Protein 9VIS (pdb70)

Secondary structure (DSSP, 8-state):
--SEEEEEESTTSSHHHHHHHHHHTT-S-EEEEE-----SSTT--HHHHHHHHHHS-TT-EEEE-SSSHHHHHHHHTGGGSSSEEEEE-HHHHHHHHHHTSS-TT-HHHHHHHHHHHHHHHHHHHHH-SS-EEEEEE---SS---SSHHHHHHHHHHHHHHHHHHHH-SEEEEEETTEEEEEEE-

Sequence (185 aa):
GSHMTLVLGGIRSGKSQYAEQIAAGFGKKILYVATAEVWPGAGSMEYRVRKHQERRPKSWLTLECPRHVASAVGESGLLDQQVDGVILECVTLLSSSNTLYAQKDPTDYEPFQEEALIEEEIEALKKLIRQSPVPWVLVSSETGMGISSQSDAETRHYCDGLGIANQLLAKSADEVYFMVAGLPLTVKKG

Organism: Akkermansia muciniphila (strain ATCC BAA-835 / DSM 22959 / JCM 33894 / BCRC 81048 / CCUG 64013 / CIP 107961 / Muc) (NCBI:txid349741)

Foldseek 3Di:
DWQEEEFEEAPQQQRVVVQVVVQVVQDDEEEEEAQDDADPDPPGPVVVVVVVVVPDDPNYHYHYHNEPRLVRVVVVVCLVVGREYEYHALLSNLVSLLVVDPDLLDQPSSLVRSVVSLVSVLVSSVVGPHGYYYYAYQDPPDDDPDGSNRVSSNVSSVVSVVSSVVSTQWYWYGGNSDTDTPHHD

B-factor: mean 34.84, std 12.28, range [17.12, 99.27]

InterPro domains:
  IPR003203 Bifunctional adenosylcobalamin biosynthesis protein CobU/CobP [PF02283] (2-178)
  IPR003203 Bifunctional adenosylcobalamin biosynthesis protein CobU/CobP [PIRSF006135] (1-180)
  IPR003203 Bifunctional adenosylcobalamin biosynthesis protein CobU/CobP [PTHR34848] (1-180)
  IPR003203 Bifunctional adenosylcobalamin biosynthesis protein CobU/CobP [cd00544] (2-177)
  IPR027417 P-loop containing nucleoside triphosphate hydrolase [G3DSA:3.40.50.300] (1-180)
  IPR027417 P-loop containing nucleoside triphosphate hydrolase [SSF52540] (1-180)

Radius of gyration: 15.8 Å; Cα contacts (8 Å, |Δi|>4): 321; chains: 1; bounding box: 38×39×46 Å

Solvent-accessible surface area: 9887 Å² total; per-residue (Å²): 135,18,65,6,1,1,0,18,0,27,160,171,8,15,27,26,112,47,0,40,121,36,0,60,69,45,25,172,74,0,0,12,0,18,0,22,95,65,167,130,60,106,77,39,74,68,150,120,27,132,76,38,78,126,142,33,65,213,57,25,54,58,38,110,7,39,82,113,0,9,66,22,0,36,139,40,28,32,13,120,97,14,57,0,0,0,0,19,19,0,30,45,0,0,26,24,0,1,126,49,36,203,66,34,77,62,39,108,55,0,39,108,21,2,53,102,14,0,66,45,0,35,119,24,4,166,122,11,90,17,32,0,0,0,0,0,14,50,58,48,146,62,166,38,128,105,72,27,49,50,83,29,34,26,82,2,1,31,52,1,14,128,41,0,28,174,47,2,63,24,4,18,49,4,73,90,36,126,50,101,84,96,76,127,125

Structure (mmCIF, N/CA/C/O backbone):
data_9VIS
#
_entry.id   9VIS
#
_cell.length_a   89.729
_cell.length_b   89.729
_cell.length_c   89.729
_cell.angle_alpha   90.00
_cell.angle_beta   90.00
_cell.angle_gamma   90.00
#
_symmetry.space_group_name_H-M   'P 2 3'
#
loop_
_entity.id
_entity.type
_entity.pdbx_description
1 polymer 'Adenosylcobinamide kinase'
2 non-polymer adenosylcobinamide-GDP
3 non-polymer GLYCEROL
4 water water
#
loop_
_atom_site.group_PDB
_atom_site.id
_atom_site.type_symbol
_atom_site.label_atom_id
_atom_site.label_alt_id
_atom_site.label_comp_id
_atom_site.label_asym_id
_atom_site.label_entity_id
_atom_site.label_seq_id
_atom_site.pdbx_PDB_ins_code
_atom_site.Cartn_x
_atom_site.Cartn_y
_atom_site.Cartn_z
_atom_site.occupancy
_atom_site.B_iso_or_equiv
_atom_site.auth_seq_id
_atom_site.auth_comp_id
_atom_site.auth_asym_id
_atom_site.auth_atom_id
_atom_site.pdbx_PDB_model_num
ATOM 1 N N . GLY A 1 18 ? 28.340 32.186 54.562 1.00 65.52 -2 GLY A N 1
ATOM 2 C CA . GLY A 1 18 ? 27.438 33.224 55.030 1.00 62.91 -2 GLY A CA 1
ATOM 3 C C . GLY A 1 18 ? 26.388 33.611 54.006 1.00 51.62 -2 GLY A C 1
ATOM 4 O O . GLY A 1 18 ? 25.548 34.475 54.258 1.00 65.55 -2 GLY A O 1
ATOM 5 N N . SER A 1 19 ? 26.443 32.968 52.842 1.00 48.85 -1 SER A N 1
ATOM 6 C CA . SER A 1 19 ? 25.485 33.234 51.776 1.00 44.08 -1 SER A CA 1
ATOM 7 C C . SER A 1 19 ? 24.133 32.626 52.135 1.00 37.56 -1 SER A C 1
ATOM 8 O O . SER A 1 19 ? 24.036 31.416 52.368 1.00 37.75 -1 SER A O 1
ATOM 11 N N . HIS A 1 20 ? 23.086 33.458 52.173 1.00 29.26 0 HIS A N 1
ATOM 12 C CA . HIS A 1 20 ? 21.768 32.944 52.539 1.00 32.71 0 HIS A CA 1
ATOM 13 C C . HIS A 1 20 ? 21.137 32.142 51.403 1.00 28.05 0 HIS A C 1
ATOM 14 O O . HIS A 1 20 ? 20.474 31.126 51.650 1.00 24.88 0 HIS A O 1
ATOM 21 N N . MET A 1 21 ? 21.318 32.581 50.157 1.00 29.07 1 MET A N 1
ATOM 22 C CA . MET A 1 21 ? 20.775 31.870 49.002 1.00 27.14 1 MET A CA 1
ATOM 23 C C . MET A 1 21 ? 21.834 31.804 47.910 1.00 19.49 1 MET A C 1
ATOM 24 O O . MET A 1 21 ? 22.383 32.836 47.492 1.00 26.08 1 MET A O 1
ATOM 29 N N . THR A 1 22 ? 22.115 30.584 47.456 1.00 24.22 2 THR A N 1
ATOM 30 C CA . THR A 1 22 ? 23.097 30.333 46.413 1.00 22.38 2 THR A CA 1
ATOM 31 C C . THR A 1 22 ? 22.447 29.559 45.277 1.00 26.52 2 THR A C 1
ATOM 32 O O . THR A 1 22 ? 21.699 28.604 45.511 1.00 22.60 2 THR A O 1
ATOM 36 N N . LEU A 1 23 ? 22.722 29.990 44.049 1.00 24.31 3 LEU A N 1
ATOM 37 C CA . LEU A 1 23 ? 22.291 29.285 42.853 1.00 22.09 3 LEU A CA 1
ATOM 38 C C . LEU A 1 23 ? 23.516 28.701 42.162 1.00 19.67 3 LEU A C 1
ATOM 39 O O . LEU A 1 23 ? 24.493 29.415 41.929 1.00 21.15 3 LEU A O 1
ATOM 44 N N . VAL A 1 24 ? 23.467 27.406 41.872 1.00 21.20 4 VAL A N 1
ATOM 45 C CA . VAL A 1 24 ? 24.539 26.698 41.186 1.00 19.02 4 VAL A CA 1
ATOM 46 C C . VAL A 1 24 ? 23.946 26.178 39.889 1.00 20.34 4 VAL A C 1
ATOM 47 O O . VAL A 1 24 ? 23.012 25.370 39.917 1.00 23.01 4 VAL A O 1
ATOM 51 N N . LEU A 1 25 ? 24.451 26.653 38.752 1.00 21.50 5 LEU A N 1
ATOM 52 C CA . LEU A 1 25 ? 23.940 26.143 37.490 1.00 20.80 5 LEU A CA 1
ATOM 53 C C . LEU A 1 25 ? 25.088 25.788 36.559 1.00 19.90 5 LEU A C 1
ATOM 54 O O . LEU A 1 25 ? 26.227 26.207 36.750 1.00 23.82 5 LEU A O 1
ATOM 59 N N . GLY A 1 26 ? 24.765 24.979 35.562 1.00 23.20 6 GLY A N 1
ATOM 60 C CA . GLY A 1 26 ? 25.764 24.467 34.653 1.00 25.12 6 GLY A CA 1
ATOM 61 C C . GLY A 1 26 ? 25.123 23.456 33.727 1.00 23.95 6 GLY A C 1
ATOM 62 O O . GLY A 1 26 ? 23.928 23.168 33.819 1.00 25.87 6 GLY A O 1
ATOM 63 N N . GLY A 1 27 ? 25.944 22.923 32.833 1.00 23.24 7 GLY A N 1
ATOM 64 C CA . GLY A 1 27 ? 25.450 21.990 31.845 1.00 21.83 7 GLY A CA 1
ATOM 65 C C . GLY A 1 27 ? 25.325 20.572 32.375 1.00 26.09 7 GLY A C 1
ATOM 66 O O . GLY A 1 27 ? 25.499 20.284 33.560 1.00 27.15 7 GLY A O 1
ATOM 67 N N . ILE A 1 28 ? 24.992 19.672 31.451 1.00 22.40 8 ILE A N 1
ATOM 68 C CA . ILE A 1 28 ? 25.001 18.242 31.730 1.00 28.70 8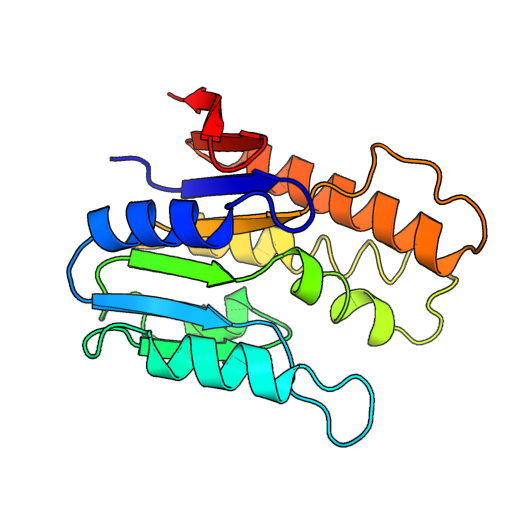 ILE A CA 1
ATOM 69 C C . ILE A 1 28 ? 26.396 17.818 32.161 1.00 28.73 8 ILE A C 1
ATOM 70 O O . ILE A 1 28 ? 27.396 18.171 31.519 1.00 31.81 8 ILE A O 1
ATOM 75 N N . ARG A 1 29 ? 26.470 17.044 33.243 1.00 29.18 9 ARG A N 1
ATOM 76 C CA . ARG A 1 29 ? 27.728 16.535 33.794 1.00 27.15 9 ARG A CA 1
ATOM 77 C C . ARG A 1 29 ? 28.774 17.642 33.918 1.00 29.81 9 ARG A C 1
ATOM 78 O O . ARG A 1 29 ? 29.883 17.557 33.390 1.00 28.77 9 ARG A O 1
ATOM 86 N N . SER A 1 30 ? 28.396 18.693 34.638 1.00 22.57 10 SER A N 1
ATOM 87 C CA . SER A 1 30 ? 29.263 19.837 34.874 1.00 23.72 10 SER A CA 1
ATOM 88 C C . SER A 1 30 ? 29.754 19.914 36.309 1.00 24.09 10 SER A C 1
ATOM 89 O O . SER A 1 30 ? 30.419 20.892 36.671 1.00 26.15 10 SER A O 1
ATOM 92 N N . GLY A 1 31 ? 29.421 18.927 37.137 1.00 26.93 11 GLY A N 1
ATOM 93 C CA . GLY A 1 31 ? 29.807 18.932 38.533 1.00 27.99 11 GLY A CA 1
ATOM 94 C C . GLY A 1 31 ? 28.949 19.794 39.424 1.00 25.75 11 GLY A C 1
ATOM 95 O O . GLY A 1 31 ? 29.354 20.099 40.551 1.00 28.70 11 GLY A O 1
ATOM 96 N N . LYS A 1 32 ? 27.763 20.194 38.963 1.00 27.01 12 LYS A N 1
ATOM 97 C CA . LYS A 1 32 ? 26.993 21.164 39.728 1.00 25.61 12 LYS A CA 1
ATOM 98 C C . LYS A 1 32 ? 26.373 20.539 40.972 1.00 23.74 12 LYS A C 1
ATOM 99 O O . LYS A 1 32 ? 26.312 21.190 42.021 1.00 25.89 12 LYS A O 1
ATOM 105 N N . SER A 1 33 ? 25.946 19.274 40.898 1.00 19.75 13 SER A N 1
ATOM 106 C CA . SER A 1 33 ? 25.378 18.624 42.079 1.00 26.55 13 SER A CA 1
ATOM 107 C C . SER A 1 33 ? 26.431 18.445 43.166 1.00 23.84 13 SER A C 1
ATOM 108 O O . SER A 1 33 ? 26.177 18.721 44.344 1.00 25.50 13 SER A O 1
ATOM 111 N N . GLN A 1 34 ? 27.621 17.977 42.788 1.00 22.95 14 GLN A N 1
ATOM 112 C CA . GLN A 1 34 ? 28.692 17.811 43.765 1.00 27.63 14 GLN A CA 1
ATOM 113 C C . GLN A 1 34 ? 29.052 19.140 44.417 1.00 26.85 14 GLN A C 1
ATOM 114 O O . GLN A 1 34 ? 29.225 19.217 45.641 1.00 28.03 14 GLN A O 1
ATOM 120 N N . TYR A 1 35 ? 29.150 20.206 43.621 1.00 27.61 15 TYR A N 1
ATOM 121 C CA . TYR A 1 35 ? 29.516 21.500 44.181 1.00 26.33 15 TYR A CA 1
ATOM 122 C C . TYR A 1 35 ? 28.430 22.024 45.113 1.00 26.57 15 TYR A C 1
ATOM 123 O O . TYR A 1 35 ? 28.728 22.535 46.202 1.00 24.54 15 TYR A O 1
ATOM 132 N N . ALA A 1 36 ? 27.166 21.897 44.708 1.00 22.97 16 ALA A N 1
ATOM 133 C CA . ALA A 1 36 ? 26.074 22.324 45.573 1.00 23.96 16 ALA A CA 1
ATOM 134 C C . ALA A 1 36 ? 26.061 21.535 46.870 1.00 24.01 16 ALA A C 1
ATOM 135 O O . ALA A 1 36 ? 25.799 22.092 47.940 1.00 26.92 16 ALA A O 1
ATOM 137 N N . GLU A 1 37 ? 26.334 20.232 46.799 1.00 23.98 17 GLU A N 1
ATOM 138 C CA . GLU A 1 37 ? 26.351 19.433 48.018 1.00 28.09 17 GLU A CA 1
ATOM 139 C C . GLU A 1 37 ? 27.495 19.845 48.935 1.00 28.96 17 GLU A C 1
ATOM 140 O O . GLU A 1 37 ? 27.343 19.843 50.159 1.00 32.73 17 GLU A O 1
ATOM 146 N N . GLN A 1 38 ? 28.647 20.212 48.371 1.00 27.85 18 GLN A N 1
ATOM 147 C CA . GLN A 1 38 ? 29.723 20.750 49.206 1.00 30.50 18 GLN A CA 1
ATOM 148 C C . GLN A 1 38 ? 29.280 22.031 49.912 1.00 28.26 18 GLN A C 1
ATOM 149 O O . GLN A 1 38 ? 29.500 22.208 51.124 1.00 33.03 18 GLN A O 1
ATOM 155 N N . ILE A 1 39 ? 28.649 22.940 49.164 1.00 24.79 19 ILE A N 1
ATOM 156 C CA . ILE A 1 39 ? 28.132 24.169 49.766 1.00 25.24 19 ILE A CA 1
ATOM 157 C C . ILE A 1 39 ? 27.167 23.843 50.903 1.00 26.76 19 ILE A C 1
ATOM 158 O O . ILE A 1 39 ? 27.247 24.418 51.997 1.00 29.64 19 ILE A O 1
ATOM 163 N N . ALA A 1 40 ? 26.233 22.924 50.654 1.00 23.72 20 ALA A N 1
ATOM 164 C CA . ALA A 1 40 ? 25.246 22.562 51.671 1.00 23.36 20 ALA A CA 1
ATOM 165 C C . ALA A 1 40 ? 25.907 21.965 52.907 1.00 32.92 20 ALA A C 1
ATOM 166 O O . ALA A 1 40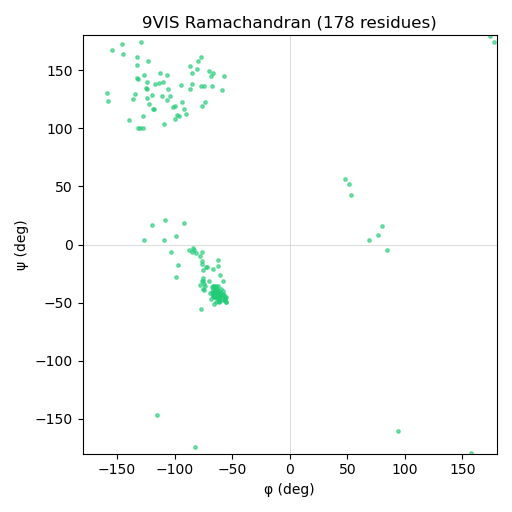 ? 25.518 22.280 54.038 1.00 30.36 20 ALA A O 1
ATOM 168 N N . ALA A 1 41 ? 26.895 21.085 52.715 1.00 31.61 21 ALA A N 1
ATOM 169 C CA . ALA A 1 41 ? 27.629 20.547 53.854 1.00 31.52 21 ALA A CA 1
ATOM 170 C C . ALA A 1 41 ? 28.271 21.662 54.662 1.00 37.01 21 ALA A C 1
ATOM 171 O O . ALA A 1 41 ? 28.417 21.542 55.884 1.00 38.23 21 ALA A O 1
ATOM 173 N N . GLY A 1 42 ? 28.660 22.751 53.996 1.00 32.17 22 GLY A N 1
ATOM 174 C CA . GLY A 1 42 ? 29.139 23.922 54.712 1.00 31.78 22 GLY A CA 1
ATOM 175 C C . GLY A 1 42 ? 28.112 24.571 55.624 1.00 38.63 22 GLY A C 1
ATOM 176 O O . GLY A 1 42 ? 28.491 25.351 56.506 1.00 31.98 22 GLY A O 1
ATOM 177 N N . PHE A 1 43 ? 26.816 24.282 55.426 1.00 30.43 23 PHE A N 1
ATOM 178 C CA . PHE A 1 43 ? 25.766 24.869 56.260 1.00 32.55 23 PHE A CA 1
ATOM 179 C C . PHE A 1 43 ? 25.708 24.245 57.644 1.00 32.49 23 PHE A C 1
ATOM 180 O O . PHE A 1 43 ? 25.371 24.932 58.614 1.00 39.37 23 PHE A O 1
ATOM 188 N N . GLY A 1 44 ? 25.997 22.957 57.745 1.00 31.38 24 GLY A N 1
ATOM 189 C CA . GLY A 1 44 ? 25.843 22.228 58.986 1.00 31.07 24 GLY A CA 1
ATOM 190 C C . GLY A 1 44 ? 25.696 20.750 58.703 1.00 36.57 24 GLY A C 1
ATOM 191 O O . GLY A 1 44 ? 25.720 20.306 57.555 1.00 34.06 24 GLY A O 1
ATOM 192 N N . LYS A 1 45 ? 25.537 19.985 59.790 1.00 32.54 25 LYS A N 1
ATOM 193 C CA . LYS A 1 45 ? 25.470 18.531 59.675 1.00 31.98 25 LYS A CA 1
ATOM 194 C C . LYS A 1 45 ? 24.131 18.055 59.126 1.00 29.71 25 LYS A C 1
ATOM 195 O O . LYS A 1 45 ? 24.069 17.010 58.467 1.00 36.93 25 LYS A O 1
ATOM 201 N N . LYS A 1 46 ? 23.054 18.775 59.411 1.00 31.13 26 LYS A N 1
ATOM 202 C CA . LYS A 1 46 ? 21.697 18.312 59.126 1.00 28.46 26 LYS A CA 1
ATOM 203 C C . LYS A 1 46 ? 21.137 19.151 57.983 1.00 27.74 26 LYS A C 1
ATOM 204 O O . LYS A 1 46 ? 20.742 20.304 58.179 1.00 29.56 26 LYS A O 1
ATOM 210 N N . ILE A 1 47 ? 21.095 18.564 56.794 1.00 31.43 27 ILE A N 1
ATOM 211 C CA . ILE A 1 47 ? 20.663 19.254 55.587 1.00 26.59 27 ILE A CA 1
ATOM 212 C C . ILE A 1 47 ? 19.362 18.631 55.102 1.00 24.39 27 ILE A C 1
ATOM 213 O O . ILE A 1 47 ? 19.201 17.404 55.128 1.00 24.51 27 ILE A O 1
ATOM 218 N N . LEU A 1 48 ? 18.435 19.478 54.664 1.00 23.29 28 LEU A N 1
ATOM 219 C CA . LEU A 1 48 ? 17.211 19.027 54.011 1.00 22.27 28 LEU A CA 1
ATOM 220 C C . LEU A 1 48 ? 17.445 18.973 52.507 1.00 23.97 28 LEU A C 1
ATOM 221 O O . LEU A 1 48 ? 17.690 20.006 51.878 1.00 23.32 28 LEU A O 1
ATOM 226 N N . TYR A 1 49 ? 17.360 17.775 51.935 1.00 23.32 29 TYR A N 1
ATOM 227 C CA . TYR A 1 49 ? 17.511 17.573 50.496 1.00 26.18 29 TYR A CA 1
ATOM 228 C C . TYR A 1 49 ? 16.114 17.538 49.881 1.00 21.78 29 TYR A C 1
ATOM 229 O O . TYR A 1 49 ? 15.349 16.599 50.124 1.00 23.38 29 TYR A O 1
ATOM 238 N N . VAL A 1 50 ? 15.769 18.560 49.106 1.00 24.63 30 VAL A N 1
ATOM 239 C CA . VAL A 1 50 ? 14.452 18.655 48.486 1.00 20.67 30 VAL A CA 1
ATOM 240 C C . VAL A 1 50 ? 14.584 18.143 47.056 1.00 27.11 30 VAL A C 1
ATOM 241 O O . VAL A 1 50 ? 15.214 18.790 46.211 1.00 23.56 30 VAL A O 1
ATOM 245 N N . ALA A 1 51 ? 13.972 16.995 46.774 1.00 24.64 31 ALA A N 1
ATOM 246 C CA . ALA A 1 51 ? 14.142 16.290 45.506 1.00 23.15 31 ALA A CA 1
ATOM 247 C C . ALA A 1 51 ? 12.884 16.450 44.663 1.00 25.15 31 ALA A C 1
ATOM 248 O O . ALA A 1 51 ? 11.789 16.092 45.106 1.00 26.38 31 ALA A O 1
ATOM 250 N N . THR A 1 52 ? 13.041 16.964 43.442 1.00 22.59 32 THR A N 1
ATOM 251 C CA . THR A 1 52 ? 11.889 17.238 42.594 1.00 20.13 32 THR A CA 1
ATOM 252 C C . THR A 1 52 ? 11.682 16.207 41.490 1.00 23.95 32 THR A C 1
ATOM 253 O O . THR A 1 52 ? 10.670 16.282 40.787 1.00 25.96 32 THR A O 1
ATOM 257 N N . ALA A 1 53 ? 12.602 15.262 41.313 1.00 25.75 33 ALA A N 1
ATOM 258 C CA . ALA A 1 53 ? 12.439 14.233 40.293 1.00 23.96 33 ALA A CA 1
ATOM 259 C C . ALA A 1 53 ? 11.443 13.177 40.742 1.00 28.92 33 ALA A C 1
ATOM 260 O O . ALA A 1 53 ? 11.487 12.710 41.881 1.00 30.74 33 ALA A O 1
ATOM 262 N N . GLU A 1 54 ? 10.558 12.787 39.834 1.00 32.71 34 GLU A N 1
ATOM 263 C CA . GLU A 1 54 ? 9.699 11.633 40.055 1.00 34.52 34 GLU A CA 1
ATOM 264 C C . GLU A 1 54 ? 10.331 10.393 39.440 1.00 41.59 34 GLU A C 1
ATOM 265 O O . GLU A 1 54 ? 10.865 10.439 38.328 1.00 38.86 34 GLU A O 1
ATOM 271 N N . VAL A 1 55 ? 10.273 9.286 40.172 1.00 43.91 35 VAL A N 1
ATOM 272 C CA . VAL A 1 55 ? 10.800 8.013 39.697 1.00 44.09 35 VAL A CA 1
ATOM 273 C C . VAL A 1 55 ? 9.677 7.291 38.964 1.00 51.30 35 VAL A C 1
ATOM 274 O O . VAL A 1 55 ? 8.690 6.875 39.576 1.00 42.75 35 VAL A O 1
ATOM 278 N N . TRP A 1 56 ? 9.825 7.148 37.647 1.00 50.98 36 TRP A N 1
ATOM 279 C CA . TRP A 1 56 ? 8.833 6.498 36.808 1.00 49.82 36 TRP A CA 1
ATOM 280 C C . TRP A 1 56 ? 9.053 4.990 36.775 1.00 62.39 36 TRP A C 1
ATOM 281 O O . TRP A 1 56 ? 10.174 4.513 36.979 1.00 54.83 36 TRP A O 1
ATOM 292 N N . PRO A 1 57 ? 7.998 4.222 36.528 1.00 65.60 37 PRO A N 1
ATOM 293 C CA . PRO A 1 57 ? 8.175 2.818 36.153 1.00 60.60 37 PRO A CA 1
ATOM 294 C C . PRO A 1 57 ? 8.412 2.679 34.658 1.00 67.33 37 PRO A C 1
ATOM 295 O O . PRO A 1 57 ? 7.909 3.450 33.839 1.00 69.70 37 PRO A O 1
ATOM 299 N N . GLY A 1 58 ? 9.211 1.681 34.308 1.00 65.71 38 GLY A N 1
ATOM 300 C CA . GLY A 1 58 ? 9.459 1.366 32.918 1.00 62.13 38 GLY A CA 1
ATOM 301 C C . GLY A 1 58 ? 10.707 2.021 32.365 1.00 59.08 38 GLY A C 1
ATOM 302 O O . GLY A 1 58 ? 11.614 2.441 33.089 1.00 64.61 38 GLY A O 1
ATOM 303 N N . ALA A 1 59 ? 10.745 2.101 31.037 1.00 61.66 39 ALA A N 1
ATOM 304 C CA . ALA A 1 59 ? 11.903 2.644 30.342 1.00 67.11 39 ALA A CA 1
ATOM 305 C C . ALA A 1 59 ? 12.016 4.148 30.566 1.00 59.10 39 ALA A C 1
ATOM 306 O O . ALA A 1 59 ? 11.017 4.855 30.723 1.00 58.72 39 ALA A O 1
ATOM 308 N N . GLY A 1 60 ? 13.255 4.635 30.569 1.00 57.73 40 GLY A N 1
ATOM 309 C CA . GLY A 1 60 ? 13.512 6.032 30.843 1.00 55.91 40 GLY A CA 1
ATOM 310 C C . GLY A 1 60 ? 13.408 6.419 32.298 1.00 56.60 40 GLY A C 1
ATOM 311 O O . GLY A 1 60 ? 13.449 7.615 32.611 1.00 56.96 40 GLY A O 1
ATOM 312 N N . SER A 1 61 ? 13.269 5.449 33.196 1.00 60.10 41 SER A N 1
ATOM 313 C CA . SER A 1 61 ? 13.185 5.743 34.617 1.00 58.32 41 SER A CA 1
ATOM 314 C C . SER A 1 61 ? 14.513 6.274 35.142 1.00 61.23 41 SER A C 1
ATOM 315 O O . SER A 1 61 ? 15.592 5.865 34.703 1.00 55.29 41 SER A O 1
ATOM 318 N N . MET A 1 62 ? 14.423 7.199 36.097 1.00 50.15 42 MET A N 1
ATOM 319 C CA . MET A 1 62 ? 15.589 7.719 36.794 1.00 52.52 42 MET A CA 1
ATOM 320 C C . MET A 1 62 ? 15.899 6.933 38.064 1.00 55.57 42 MET A C 1
ATOM 321 O O . MET A 1 62 ? 16.647 7.420 38.919 1.00 49.55 42 MET A O 1
ATOM 326 N N . GLU A 1 63 ? 15.363 5.715 38.180 1.00 53.69 43 GLU A N 1
ATOM 327 C CA . GLU A 1 63 ? 15.408 4.981 39.441 1.00 55.06 43 GLU A CA 1
ATOM 328 C C . GLU A 1 63 ? 16.836 4.659 39.864 1.00 53.67 43 GLU A C 1
ATOM 329 O O . GLU A 1 63 ? 17.178 4.777 41.045 1.00 51.55 43 GLU A O 1
ATOM 335 N N . TYR A 1 64 ? 17.681 4.242 38.921 1.00 49.74 44 TYR A N 1
ATOM 336 C CA . TYR A 1 64 ? 19.035 3.819 39.272 1.00 54.67 44 TYR A CA 1
ATOM 337 C C . TYR A 1 64 ? 19.860 4.986 39.809 1.00 56.30 44 TYR A C 1
ATOM 338 O O . TYR A 1 64 ? 20.486 4.885 40.878 1.00 53.70 44 TYR A O 1
ATOM 347 N N . ARG A 1 65 ? 19.879 6.099 39.070 1.00 54.60 45 ARG A N 1
ATOM 348 C CA . ARG A 1 65 ? 20.592 7.288 39.524 1.00 52.63 45 ARG A CA 1
ATOM 349 C C . ARG A 1 65 ? 20.071 7.759 40.877 1.00 46.02 45 ARG A C 1
ATOM 350 O O . ARG A 1 65 ? 20.857 8.117 41.762 1.00 44.89 45 ARG A O 1
ATOM 358 N N . VAL A 1 66 ? 18.748 7.754 41.056 1.00 45.14 46 VAL A N 1
ATOM 359 C CA . VAL A 1 66 ? 18.155 8.237 42.301 1.00 46.43 46 VAL A CA 1
ATOM 360 C C . VAL A 1 66 ? 18.542 7.337 43.467 1.00 51.00 46 VAL A C 1
ATOM 361 O O . VAL A 1 66 ? 18.859 7.817 44.564 1.00 44.49 46 VAL A O 1
ATOM 365 N N . ARG A 1 67 ? 18.520 6.019 43.254 1.00 51.26 47 ARG A N 1
ATOM 366 C CA . ARG A 1 67 ? 18.899 5.097 44.318 1.00 47.98 47 ARG A CA 1
ATOM 367 C C . ARG A 1 67 ? 20.352 5.291 44.719 1.00 47.57 47 ARG A C 1
ATOM 368 O O . ARG A 1 67 ? 20.680 5.276 45.911 1.00 51.82 47 ARG A O 1
ATOM 376 N N . LYS A 1 68 ? 21.242 5.476 43.741 1.00 51.02 48 LYS A N 1
ATOM 377 C CA . LYS A 1 68 ? 22.644 5.690 44.092 1.00 53.80 48 LYS A CA 1
ATOM 378 C C . LYS A 1 68 ? 22.835 7.018 44.824 1.00 52.53 48 LYS A C 1
ATOM 379 O O . LYS A 1 68 ? 23.629 7.105 45.774 1.00 53.56 48 LYS A O 1
ATOM 385 N N . HIS A 1 69 ? 22.099 8.055 44.408 1.00 43.99 49 HIS A N 1
ATOM 386 C CA . HIS A 1 69 ? 22.099 9.320 45.139 1.00 44.22 49 HIS A CA 1
ATOM 387 C C . HIS A 1 69 ? 21.691 9.116 46.593 1.00 39.38 49 HIS A C 1
ATOM 388 O O . HIS A 1 69 ? 22.339 9.631 47.513 1.00 45.51 49 HIS A O 1
ATOM 395 N N . GLN A 1 70 ? 20.607 8.374 46.819 1.00 42.07 50 GLN A N 1
ATOM 396 C CA . GLN A 1 70 ? 20.135 8.155 48.184 1.00 39.76 50 GLN A CA 1
ATOM 397 C C . GLN A 1 70 ? 21.140 7.349 48.995 1.00 47.68 50 GLN A C 1
ATOM 398 O O . GLN A 1 70 ? 21.341 7.616 50.187 1.00 42.72 50 GLN A O 1
ATOM 404 N N . GLU A 1 71 ? 21.783 6.363 48.365 1.00 45.76 51 GLU A N 1
ATOM 405 C CA . GLU A 1 71 ? 22.774 5.552 49.066 1.00 49.50 51 GLU A CA 1
ATOM 406 C C . GLU A 1 71 ? 23.962 6.392 49.514 1.00 51.24 51 GLU A C 1
ATOM 407 O O . GLU A 1 71 ? 24.463 6.221 50.632 1.00 48.07 51 GLU A O 1
ATOM 413 N N . ARG A 1 72 ? 24.434 7.300 48.656 1.00 41.08 52 ARG A N 1
ATOM 414 C CA . ARG A 1 72 ? 25.592 8.113 49.020 1.00 44.19 52 ARG A CA 1
ATOM 415 C C . ARG A 1 72 ? 25.257 9.254 49.974 1.00 42.63 52 ARG A C 1
ATOM 416 O O . ARG A 1 72 ? 26.178 9.891 50.496 1.00 38.03 52 ARG A O 1
ATOM 424 N N . ARG A 1 73 ? 23.981 9.525 50.212 1.00 39.73 53 ARG A N 1
ATOM 425 C CA . ARG A 1 73 ? 23.594 10.685 51.001 1.00 36.89 53 ARG A CA 1
ATOM 426 C C . ARG A 1 73 ? 24.022 10.508 52.457 1.00 41.59 53 ARG A C 1
ATOM 427 O O . ARG A 1 73 ? 23.863 9.422 53.023 1.00 41.16 53 ARG A O 1
ATOM 435 N N . PRO A 1 74 ? 24.578 11.550 53.083 1.00 37.06 54 PRO A N 1
ATOM 436 C CA . PRO A 1 74 ? 24.926 11.461 54.508 1.00 39.20 54 PRO A CA 1
ATOM 437 C C . PRO A 1 74 ? 23.713 11.107 55.355 1.00 43.93 54 PRO A C 1
ATOM 438 O O . PRO A 1 74 ? 22.587 11.522 55.073 1.00 39.28 54 PRO A O 1
ATOM 442 N N . LYS A 1 75 ? 23.956 10.332 56.413 1.00 42.03 55 LYS A N 1
ATOM 443 C CA . LYS A 1 75 ? 22.848 9.770 57.176 1.00 41.36 55 LYS A CA 1
ATOM 444 C C . LYS A 1 75 ? 22.122 10.807 58.023 1.00 35.41 55 LYS A C 1
ATOM 445 O O . LYS A 1 75 ? 20.982 10.562 58.429 1.00 40.35 55 LYS A O 1
ATOM 451 N N . SER A 1 76 ? 22.740 11.952 58.307 1.00 34.78 56 SER A N 1
ATOM 452 C CA . SER A 1 76 ? 22.055 12.974 59.088 1.00 36.27 56 SER A CA 1
ATOM 453 C C . SER A 1 76 ? 21.173 13.881 58.240 1.00 35.15 56 SER A C 1
ATOM 454 O O . SER A 1 76 ? 20.446 14.707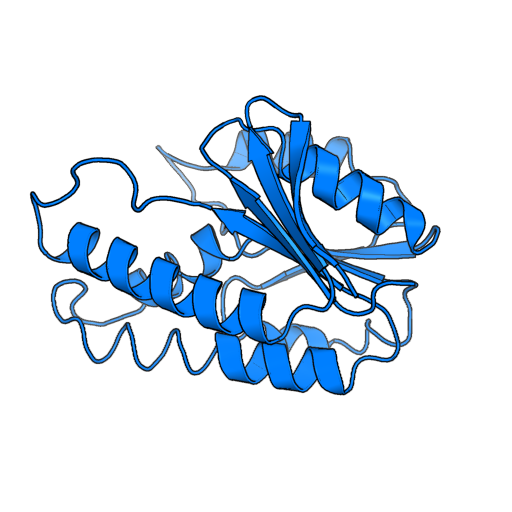 58.801 1.00 35.00 56 SER A O 1
ATOM 457 N N . TRP A 1 77 ? 21.218 13.754 56.917 1.00 34.39 57 TRP A N 1
ATOM 458 C CA . TRP A 1 77 ? 20.382 14.572 56.050 1.00 27.50 57 TRP A CA 1
ATOM 459 C C . TRP A 1 77 ? 18.965 14.017 55.977 1.00 33.76 57 TRP A C 1
ATOM 460 O O . TRP A 1 77 ? 18.734 12.812 56.120 1.00 32.19 57 TRP A O 1
ATOM 471 N N . LEU A 1 78 ? 18.012 14.918 55.756 1.00 28.27 58 LEU A N 1
ATOM 472 C CA . LEU A 1 78 ? 16.614 14.573 55.559 1.00 23.73 58 LEU A CA 1
ATOM 473 C C . LEU A 1 78 ? 16.266 14.750 54.090 1.00 31.45 58 LEU A C 1
ATOM 474 O O . LEU A 1 78 ? 16.792 15.649 53.429 1.00 33.73 58 LEU A O 1
ATOM 479 N N . THR A 1 79 ? 15.382 13.898 53.581 1.00 28.28 59 THR A N 1
ATOM 480 C CA . THR A 1 79 ? 14.966 13.958 52.187 1.00 25.87 59 THR A CA 1
ATOM 481 C C . THR A 1 79 ? 13.469 14.209 52.111 1.00 32.77 59 THR A C 1
ATOM 482 O O . THR A 1 79 ? 12.685 13.518 52.769 1.00 31.68 59 THR A O 1
ATOM 486 N N . LEU A 1 80 ? 13.084 15.213 51.327 1.00 26.99 60 LEU A N 1
ATOM 487 C CA . LEU A 1 80 ? 11.688 15.521 51.040 1.00 22.67 60 LEU A CA 1
ATOM 488 C C . LEU A 1 80 ? 11.507 15.456 49.533 1.00 29.64 60 LEU A C 1
ATOM 489 O O . LEU A 1 80 ? 12.181 16.185 48.796 1.00 27.01 60 LEU A O 1
ATOM 494 N N . GLU A 1 81 ? 10.614 14.584 49.078 1.00 30.65 61 GLU A N 1
ATOM 495 C CA . GLU A 1 81 ? 10.344 14.413 47.656 1.00 29.71 61 GLU A CA 1
ATOM 496 C C . GLU A 1 81 ? 9.080 15.186 47.306 1.00 31.46 61 GLU A C 1
ATOM 497 O O . GLU A 1 81 ? 7.978 14.792 47.694 1.00 36.82 61 GLU A O 1
ATOM 503 N N . CYS A 1 82 ? 9.240 16.290 46.587 1.00 32.74 62 CYS A N 1
ATOM 504 C CA . CYS A 1 82 ? 8.070 17.018 46.112 1.00 37.47 62 CYS A CA 1
ATOM 505 C C . CYS A 1 82 ? 8.319 17.506 44.693 1.00 33.30 62 CYS A C 1
ATOM 506 O O . CYS A 1 82 ? 9.112 18.432 44.468 1.00 27.20 62 CYS A O 1
ATOM 509 N N . PRO A 1 83 ? 7.664 16.886 43.711 1.00 29.95 63 PRO A N 1
ATOM 510 C CA . PRO A 1 83 ? 7.885 17.280 42.317 1.00 27.98 63 PRO A CA 1
ATOM 511 C C . PRO A 1 83 ? 7.217 18.585 41.944 1.00 27.70 63 PRO A C 1
ATOM 512 O O . PRO A 1 83 ? 7.634 19.207 40.957 1.00 25.65 63 PRO A O 1
ATOM 516 N N . ARG A 1 84 ? 6.192 19.008 42.686 1.00 26.85 64 ARG A N 1
ATOM 517 C CA . ARG A 1 84 ? 5.464 20.226 42.369 1.00 24.27 64 ARG A CA 1
ATOM 518 C C . ARG A 1 84 ? 5.031 20.911 43.658 1.00 26.50 64 ARG A C 1
ATOM 519 O O . ARG A 1 84 ? 5.015 20.304 44.733 1.00 27.47 64 ARG A O 1
ATOM 527 N N . HIS A 1 85 ? 4.661 22.187 43.525 1.00 22.92 65 HIS A N 1
ATOM 528 C CA . HIS A 1 85 ? 4.252 23.024 44.655 1.00 24.41 65 HIS A CA 1
ATOM 529 C C . HIS A 1 85 ? 5.294 22.959 45.765 1.00 29.00 65 HIS A C 1
ATOM 530 O O . HIS A 1 85 ? 4.998 22.711 46.937 1.00 24.27 65 HIS A O 1
ATOM 537 N N . VAL A 1 86 ? 6.538 23.224 45.367 1.00 23.84 66 VAL A N 1
ATOM 538 C CA . VAL A 1 86 ? 7.689 22.902 46.198 1.00 19.74 66 VAL A CA 1
ATOM 539 C C . VAL A 1 86 ? 7.731 23.786 47.438 1.00 20.58 66 VAL A C 1
ATOM 540 O O . VAL A 1 86 ? 7.944 23.298 48.552 1.00 24.36 66 VAL A O 1
ATOM 544 N N . ALA A 1 87 ? 7.550 25.097 47.266 1.00 24.96 67 ALA A N 1
ATOM 545 C CA . ALA A 1 87 ? 7.563 25.984 48.425 1.00 23.68 67 ALA A CA 1
ATOM 546 C C . ALA A 1 87 ? 6.469 25.605 49.414 1.00 28.86 67 ALA A C 1
ATOM 547 O O . ALA A 1 87 ? 6.709 25.550 50.625 1.00 25.98 67 ALA A O 1
ATOM 549 N N . SER A 1 88 ? 5.265 25.330 48.911 1.00 28.37 68 SER A N 1
ATOM 550 C CA . SER A 1 88 ? 4.168 24.903 49.774 1.00 27.29 68 SER A CA 1
ATOM 551 C C . SER A 1 88 ? 4.537 23.645 50.557 1.00 27.90 68 SER A C 1
ATOM 552 O O . SER A 1 88 ? 4.349 23.578 51.779 1.00 30.48 68 SER A O 1
ATOM 555 N N . ALA A 1 89 ? 5.080 22.638 49.869 1.00 24.45 69 ALA A N 1
ATOM 556 C CA . ALA A 1 89 ? 5.373 21.363 50.516 1.00 21.38 69 ALA A CA 1
ATOM 557 C C . ALA A 1 89 ? 6.483 21.505 51.554 1.00 28.72 69 ALA A C 1
ATOM 558 O O . ALA A 1 89 ? 6.372 20.976 52.671 1.00 25.27 69 ALA A O 1
ATOM 560 N N . VAL A 1 90 ? 7.558 22.220 51.206 1.00 23.98 70 VAL A N 1
ATOM 561 C CA . VAL A 1 90 ? 8.648 22.447 52.155 1.00 23.78 70 VAL A CA 1
ATOM 562 C C . VAL A 1 90 ? 8.142 23.215 53.369 1.00 26.29 70 VAL A C 1
ATOM 563 O O . VAL A 1 90 ? 8.420 22.850 54.518 1.00 28.36 70 VAL A O 1
ATOM 567 N N . GLY A 1 91 ? 7.394 24.294 53.132 1.00 24.84 71 GLY A N 1
ATOM 568 C CA . GLY A 1 91 ? 6.909 25.110 54.235 1.00 28.77 71 GLY A CA 1
ATOM 569 C C . GLY A 1 91 ? 5.994 24.346 55.170 1.00 31.77 71 GLY A C 1
ATOM 570 O O . GLY A 1 91 ? 6.132 24.421 56.395 1.00 33.96 71 GLY A O 1
ATOM 571 N N . GLU A 1 92 ? 5.050 23.588 54.613 1.00 27.03 72 GLU A N 1
ATOM 572 C CA . GLU A 1 92 ? 4.111 22.879 55.473 1.00 33.24 72 GLU A CA 1
ATOM 573 C C . GLU A 1 92 ? 4.726 21.650 56.132 1.00 32.44 72 GLU A C 1
ATOM 574 O O . GLU A 1 92 ? 4.160 21.151 57.111 1.00 33.86 72 GLU A O 1
ATOM 580 N N . SER A 1 93 ? 5.870 21.157 55.637 1.00 31.84 73 SER A N 1
ATOM 581 C CA . SER A 1 93 ? 6.565 20.081 56.341 1.00 30.78 73 SER A CA 1
ATOM 582 C C . SER A 1 93 ? 7.126 20.521 57.693 1.00 27.71 73 SER A C 1
ATOM 583 O O . SER A 1 93 ? 7.397 19.667 58.545 1.00 32.78 73 SER A O 1
ATOM 586 N N . GLY A 1 94 ? 7.325 21.820 57.901 1.00 25.39 74 GLY A N 1
ATOM 587 C CA . GLY A 1 94 ? 7.950 22.325 59.109 1.00 33.31 74 GLY A CA 1
ATOM 588 C C . GLY A 1 94 ? 9.425 22.014 59.266 1.00 37.26 74 GLY A C 1
ATOM 589 O O . GLY A 1 94 ? 10.008 22.369 60.298 1.00 34.33 74 GLY A O 1
ATOM 590 N N . LEU A 1 95 ? 10.058 21.385 58.272 1.00 34.75 75 LEU A N 1
ATOM 591 C CA . LEU A 1 95 ? 11.435 20.926 58.427 1.00 30.58 75 LEU A CA 1
ATOM 592 C C . LEU A 1 95 ? 12.453 22.059 58.436 1.00 28.91 75 LEU A C 1
ATOM 593 O O . LEU A 1 95 ? 13.576 21.856 58.913 1.00 34.28 75 LEU A O 1
ATOM 598 N N . LEU A 1 96 ? 12.101 23.242 57.930 1.00 27.89 76 LEU A N 1
ATOM 599 C CA . LEU A 1 96 ? 13.060 24.343 57.934 1.00 33.90 76 LEU A CA 1
ATOM 600 C C . LEU A 1 96 ? 13.484 24.711 59.349 1.00 35.52 76 LEU A C 1
ATOM 601 O O . LEU A 1 96 ? 14.584 25.235 59.555 1.00 29.83 76 LEU A O 1
ATOM 606 N N . ASP A 1 97 ? 12.631 24.444 60.332 1.00 35.31 77 ASP A N 1
ATOM 607 C CA . ASP A 1 97 ? 12.971 24.703 61.721 1.00 33.13 77 ASP A CA 1
ATOM 608 C C . ASP A 1 97 ? 13.779 23.578 62.351 1.00 37.03 77 ASP A C 1
ATOM 609 O O . ASP A 1 97 ? 14.219 23.726 63.497 1.00 39.97 77 ASP A O 1
ATOM 614 N N . GLN A 1 98 ? 13.998 22.474 61.636 1.00 32.04 78 GLN A N 1
ATOM 615 C CA A GLN A 1 98 ? 14.674 21.309 62.190 0.70 33.44 78 GLN A CA 1
ATOM 616 C CA B GLN A 1 98 ? 14.668 21.304 62.186 0.30 33.55 78 GLN A CA 1
ATOM 617 C C . GLN A 1 98 ? 16.007 21.004 61.525 1.00 37.88 78 GLN A C 1
ATOM 618 O O . GLN A 1 98 ? 16.625 19.984 61.851 1.00 35.49 78 GLN A O 1
ATOM 629 N N . VAL A 1 99 ? 16.470 21.847 60.604 1.00 32.28 79 VAL A N 1
ATOM 630 C CA . VAL A 1 99 ? 17.682 21.573 59.846 1.00 30.05 79 VAL A CA 1
ATOM 631 C C . VAL A 1 99 ? 18.611 22.780 59.918 1.00 30.83 79 VAL A C 1
ATOM 632 O O . VAL A 1 99 ? 18.269 23.832 60.461 1.00 32.55 79 VAL A O 1
ATOM 636 N N . ASP A 1 100 ? 19.812 22.600 59.358 1.00 28.31 80 ASP A N 1
ATOM 637 C CA . ASP A 1 100 ? 20.818 23.647 59.256 1.00 26.19 80 ASP A CA 1
ATOM 638 C C . ASP A 1 100 ? 20.820 24.348 57.905 1.00 26.73 80 ASP A C 1
ATOM 639 O O . ASP A 1 100 ? 21.374 25.445 57.791 1.00 27.57 80 ASP A O 1
ATOM 644 N N . GLY A 1 101 ? 20.223 23.742 56.892 1.00 27.00 81 GLY A N 1
ATOM 645 C CA . GLY A 1 101 ? 20.210 24.330 55.566 1.00 24.42 81 GLY A CA 1
ATOM 646 C C . GLY A 1 101 ? 19.523 23.386 54.607 1.00 20.98 81 GLY A C 1
ATOM 647 O O . GLY A 1 101 ? 19.162 22.257 54.958 1.00 23.80 81 GLY A O 1
ATOM 648 N N . VAL A 1 102 ? 19.344 23.873 53.377 1.00 23.02 82 VAL A N 1
ATOM 649 C CA . VAL A 1 102 ? 18.529 23.200 52.372 1.00 21.24 82 VAL A CA 1
ATOM 650 C C . VAL A 1 102 ? 19.295 23.132 51.058 1.00 21.12 82 VAL A C 1
ATOM 651 O O . VAL A 1 102 ? 19.990 24.084 50.691 1.00 20.58 82 VAL A O 1
ATOM 655 N N . ILE A 1 103 ? 19.153 22.019 50.339 1.00 21.35 83 ILE A N 1
ATOM 656 C CA . ILE A 1 103 ? 19.585 21.934 48.945 1.00 24.96 83 ILE A CA 1
ATOM 657 C C . ILE A 1 103 ? 18.394 21.511 48.097 1.00 20.19 83 ILE A C 1
ATOM 658 O O . ILE A 1 103 ? 17.763 20.488 48.372 1.00 25.58 83 ILE A O 1
ATOM 663 N N . LEU A 1 104 ? 18.097 22.296 47.065 1.00 20.32 84 LEU A N 1
ATOM 664 C CA . LEU A 1 104 ? 17.005 22.002 46.150 1.00 21.69 84 LEU A CA 1
ATOM 665 C C . LEU A 1 104 ? 17.587 21.393 44.880 1.00 20.23 84 LEU A C 1
ATOM 666 O O . LEU A 1 104 ? 18.367 22.044 44.172 1.00 23.51 84 LEU A O 1
ATOM 671 N N . GLU A 1 105 ? 17.195 20.154 44.598 1.00 23.54 85 GLU A N 1
ATOM 672 C CA . 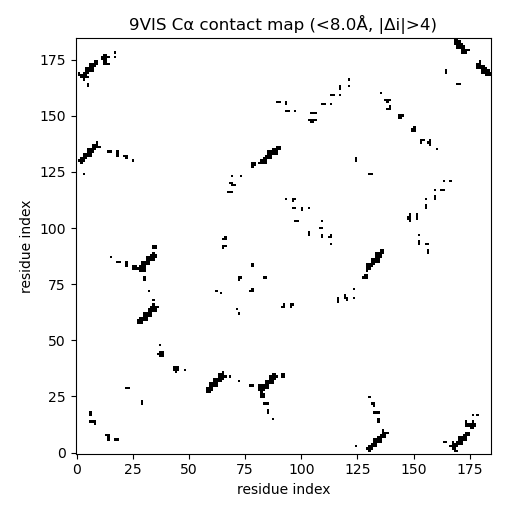GLU A 1 105 ? 17.663 19.384 43.451 1.00 27.35 85 GLU A CA 1
ATOM 673 C C . GLU A 1 105 ? 16.429 18.823 42.751 1.00 24.50 85 GLU A C 1
ATOM 674 O O . GLU A 1 105 ? 15.882 17.810 43.197 1.00 24.37 85 GLU A O 1
ATOM 680 N N . CYS A 1 106 ? 15.989 19.453 41.660 1.00 22.89 86 CYS A N 1
ATOM 681 C CA . CYS A 1 106 ? 16.582 20.602 40.982 1.00 21.06 86 CYS A CA 1
ATOM 682 C C . CYS A 1 106 ? 15.526 21.389 40.204 1.00 20.12 86 CYS A C 1
ATOM 683 O O . CYS A 1 106 ? 14.403 20.918 39.998 1.00 21.89 86 CYS A O 1
ATOM 686 N N . VAL A 1 107 ? 15.908 22.591 39.768 1.00 23.92 87 VAL A N 1
ATOM 687 C CA . VAL A 1 107 ? 14.982 23.468 39.059 1.00 23.19 87 VAL A CA 1
ATOM 688 C C . VAL A 1 107 ? 14.673 22.920 37.673 1.00 21.28 87 VAL A C 1
ATOM 689 O O . VAL A 1 107 ? 13.573 23.120 37.150 1.00 24.73 87 VAL A O 1
ATOM 693 N N . THR A 1 108 ? 15.634 22.232 37.052 1.00 20.80 88 THR A N 1
ATOM 694 C CA . THR A 1 108 ? 15.415 21.620 35.742 1.00 20.43 88 THR A CA 1
ATOM 695 C C . THR A 1 108 ? 14.209 20.687 35.760 1.00 22.95 88 THR A C 1
ATOM 696 O O . THR A 1 108 ? 13.308 20.774 34.909 1.00 23.11 88 THR A O 1
ATOM 700 N N . LEU A 1 109 ? 14.162 19.793 36.743 1.00 20.11 89 LEU A N 1
ATOM 701 C CA . LEU A 1 109 ? 13.042 18.865 36.809 1.00 21.99 89 LEU A CA 1
ATOM 702 C C . LEU A 1 109 ? 11.776 19.530 37.329 1.00 21.34 89 LEU A C 1
ATOM 703 O O . LEU A 1 109 ? 10.682 19.131 36.929 1.00 21.10 89 LEU A O 1
ATOM 708 N N . LEU A 1 110 ? 11.887 20.525 38.213 1.00 21.23 90 LEU A N 1
ATOM 709 C CA . LEU A 1 110 ? 10.697 21.293 38.582 1.00 19.43 90 LEU A CA 1
ATOM 710 C C . LEU A 1 110 ? 10.047 21.912 37.348 1.00 24.11 90 LEU A C 1
ATOM 711 O O . LEU A 1 110 ? 8.818 21.851 37.174 1.00 23.53 90 LEU A O 1
ATOM 716 N N . SER A 1 111 ? 10.864 22.474 36.460 1.00 21.97 91 SER A N 1
ATOM 717 C CA . SER A 1 111 ? 10.343 23.062 35.234 1.00 21.28 91 SER A CA 1
ATOM 718 C C . SER A 1 111 ? 9.727 22.007 34.332 1.00 22.23 91 SER A C 1
ATOM 719 O O . SER A 1 111 ? 8.662 22.237 33.746 1.00 24.99 91 SER A O 1
ATOM 722 N N . SER A 1 112 ? 10.371 20.844 34.200 1.00 24.20 92 SER A N 1
ATOM 723 C CA A SER A 1 112 ? 9.792 19.779 33.383 0.60 24.40 92 SER A CA 1
ATOM 724 C CA B SER A 1 112 ? 9.783 19.793 33.373 0.40 24.39 92 SER A CA 1
ATOM 725 C C . SER A 1 112 ? 8.465 19.295 33.964 1.00 24.55 92 SER A C 1
ATOM 726 O O . SER A 1 112 ? 7.483 19.100 33.231 1.00 22.56 92 SER A O 1
ATOM 731 N N . ASN A 1 113 ? 8.416 19.083 35.281 1.00 25.40 93 ASN A N 1
ATOM 732 C CA . ASN A 1 113 ? 7.182 18.652 35.930 1.00 25.30 93 ASN A CA 1
ATOM 733 C C . ASN A 1 113 ? 6.067 19.654 35.685 1.00 25.35 93 ASN A C 1
ATOM 734 O O . ASN A 1 113 ? 4.912 19.273 35.453 1.00 23.92 93 ASN A O 1
ATOM 739 N N . THR A 1 114 ? 6.399 20.944 35.739 1.00 22.69 94 THR A N 1
ATOM 740 C CA . THR A 1 114 ? 5.405 21.983 35.507 1.00 24.26 94 THR A CA 1
ATOM 741 C C . THR A 1 114 ? 4.934 21.976 34.060 1.00 26.74 94 THR A C 1
ATOM 742 O O . THR A 1 114 ? 3.741 22.145 33.788 1.00 23.73 94 THR A O 1
ATOM 746 N N . LEU A 1 115 ? 5.858 21.785 33.118 1.00 24.85 95 LEU A N 1
ATOM 747 C CA . LEU A 1 115 ? 5.483 21.758 31.707 1.00 22.65 95 LEU A CA 1
ATOM 748 C C . LEU A 1 115 ? 4.529 20.610 31.415 1.00 22.13 95 LEU A C 1
ATOM 749 O O . LEU A 1 115 ? 3.486 20.797 30.779 1.00 25.80 95 LEU A O 1
ATOM 754 N N . TYR A 1 116 ? 4.865 19.408 31.875 1.00 23.33 96 TYR A N 1
ATOM 755 C CA . TYR A 1 116 ? 4.048 18.262 31.498 1.00 25.99 96 TYR A CA 1
ATOM 756 C C . TYR A 1 116 ? 2.796 18.115 32.347 1.00 32.61 96 TYR A C 1
ATOM 757 O O . TYR A 1 116 ? 1.945 17.281 32.023 1.00 30.35 96 TYR A O 1
ATOM 766 N N . ALA A 1 117 ? 2.649 18.918 33.398 1.00 26.28 97 ALA A N 1
ATOM 767 C CA . ALA A 1 117 ? 1.378 18.992 34.106 1.00 28.19 97 ALA A CA 1
ATOM 768 C C . ALA A 1 117 ? 0.333 19.803 33.352 1.00 32.07 97 ALA A C 1
ATOM 769 O O . ALA A 1 117 ? -0.852 19.740 33.702 1.00 28.86 97 ALA A O 1
ATOM 771 N N . GLN A 1 118 ? 0.739 20.561 32.337 1.00 27.30 98 GLN A N 1
ATOM 772 C CA . GLN A 1 118 ? -0.183 21.407 31.597 1.00 24.74 98 GLN A CA 1
ATOM 773 C C . GLN A 1 118 ? -0.968 20.585 30.587 1.00 28.88 98 GLN A C 1
ATOM 774 O O . GLN A 1 118 ? -0.548 19.506 30.161 1.00 31.54 98 GLN A O 1
ATOM 780 N N . LYS A 1 119 ? -2.126 21.120 30.199 1.00 27.50 99 LYS A N 1
ATOM 781 C CA . LYS A 1 119 ? -2.982 20.430 29.237 1.00 29.25 99 LYS A CA 1
ATOM 782 C C . LYS A 1 119 ? -2.288 20.281 27.886 1.00 28.28 99 LYS A C 1
ATOM 783 O O . LYS A 1 119 ? -2.315 19.206 27.276 1.00 32.86 99 LYS A O 1
ATOM 789 N N . ASP A 1 120 ? -1.656 21.347 27.413 1.00 29.12 100 ASP A N 1
ATOM 790 C CA . ASP A 1 120 ? -1.046 21.381 26.084 1.00 33.00 100 ASP A CA 1
ATOM 791 C C . ASP A 1 120 ? 0.368 21.929 26.202 1.00 26.50 100 ASP A C 1
ATOM 792 O O . ASP A 1 120 ? 0.557 23.157 26.284 1.00 32.07 100 ASP A O 1
ATOM 797 N N . PRO A 1 121 ? 1.383 21.065 26.198 1.00 32.60 101 PRO A N 1
ATOM 798 C CA . PRO A 1 121 ? 2.767 21.551 26.314 1.00 31.07 101 PRO A CA 1
ATOM 799 C C . PRO A 1 121 ? 3.209 22.449 25.165 1.00 37.34 101 PRO A C 1
ATOM 800 O O . PRO A 1 121 ? 4.246 23.110 25.293 1.00 34.76 101 PRO A O 1
ATOM 804 N N . THR A 1 122 ? 2.465 22.509 24.060 1.00 33.12 102 THR A N 1
ATOM 805 C CA . THR A 1 122 ? 2.823 23.409 22.968 1.00 36.15 102 THR A CA 1
ATOM 806 C C . THR A 1 122 ? 2.316 24.831 23.182 1.00 36.86 102 THR A C 1
ATOM 807 O O . THR A 1 122 ? 2.601 25.706 22.355 1.00 37.50 102 THR A O 1
ATOM 811 N N . ASP A 1 123 ? 1.582 25.082 24.263 1.00 30.77 103 ASP A N 1
ATOM 812 C CA . ASP A 1 123 ? 1.095 26.411 24.601 1.00 28.63 103 ASP A CA 1
ATOM 813 C C . ASP A 1 123 ? 2.015 26.999 25.664 1.00 33.97 103 ASP A C 1
ATOM 814 O O . ASP A 1 123 ? 2.131 26.444 26.761 1.00 32.95 103 ASP A O 1
ATOM 819 N N . TYR A 1 124 ? 2.653 28.129 25.345 1.00 28.86 104 TYR A N 1
ATOM 820 C CA . TYR A 1 124 ? 3.690 28.658 26.230 1.00 33.22 104 TYR A CA 1
ATOM 821 C C . TYR A 1 124 ? 3.111 29.295 27.494 1.00 36.40 104 TYR A C 1
ATOM 822 O O . TYR A 1 124 ? 3.685 29.157 28.583 1.00 33.06 104 TYR A O 1
ATOM 831 N N . GLU A 1 125 ? 1.990 30.009 27.373 1.00 31.23 105 GLU A N 1
ATOM 832 C CA . GLU A 1 125 ? 1.542 30.875 28.465 1.00 39.52 105 GLU A CA 1
ATOM 833 C C . GLU A 1 125 ? 1.174 30.131 29.747 1.00 32.73 105 GLU A C 1
ATOM 834 O O . GLU A 1 125 ? 1.620 30.564 30.828 1.00 36.53 105 GLU A O 1
ATOM 840 N N . PRO A 1 126 ? 0.352 29.067 29.730 1.00 30.32 106 PRO A N 1
ATOM 841 C CA . PRO A 1 126 ? 0.009 28.407 31.008 1.00 27.27 106 PRO A CA 1
ATOM 842 C C . PRO A 1 126 ? 1.225 27.858 31.731 1.00 32.38 106 PRO A C 1
ATOM 843 O O . PRO A 1 126 ? 1.372 28.037 32.955 1.00 27.54 106 PRO A O 1
ATOM 847 N N . PHE A 1 127 ? 2.097 27.173 30.987 1.00 27.86 107 PHE A N 1
ATOM 848 C CA . PHE A 1 127 ? 3.352 26.672 31.532 1.00 25.64 107 PHE A CA 1
ATOM 849 C C . PHE A 1 127 ? 4.169 27.791 32.161 1.00 25.92 107 PHE A C 1
ATOM 850 O O . PHE A 1 127 ? 4.658 27.659 33.291 1.00 27.64 107 PHE A O 1
ATOM 858 N N . GLN A 1 128 ? 4.341 28.901 31.437 1.00 28.55 108 GLN A N 1
ATOM 859 C CA . GLN A 1 128 ? 5.197 29.964 31.950 1.00 30.23 108 GLN A CA 1
ATOM 860 C C . GLN A 1 128 ? 4.619 30.571 33.217 1.00 32.85 108 GLN A C 1
ATOM 861 O O . GLN A 1 128 ? 5.356 30.824 34.178 1.00 28.24 108 GLN A O 1
ATOM 867 N N . GLU A 1 129 ? 3.306 30.821 33.233 1.00 30.71 109 GLU A N 1
ATOM 868 C CA A GLU A 1 129 ? 2.675 31.398 34.417 0.60 29.88 109 GLU A CA 1
ATOM 869 C CA B GLU A 1 129 ? 2.688 31.403 34.419 0.40 29.93 109 GLU A CA 1
ATOM 870 C C . GLU A 1 129 ? 2.826 30.472 35.618 1.00 27.41 109 GLU A C 1
ATOM 871 O O . GLU A 1 129 ? 3.168 30.919 36.722 1.00 30.12 109 GLU A O 1
ATOM 882 N N . ALA A 1 130 ? 2.590 29.173 35.419 1.00 25.38 110 ALA A N 1
ATOM 883 C CA . ALA A 1 130 ? 2.713 28.222 36.524 1.00 27.99 110 ALA A CA 1
ATOM 884 C C . ALA A 1 130 ? 4.151 28.136 37.035 1.00 29.96 110 ALA A C 1
ATOM 885 O O . ALA A 1 130 ? 4.393 28.087 38.252 1.00 22.87 110 ALA A O 1
ATOM 887 N N . LEU A 1 131 ? 5.124 28.108 36.123 1.00 25.80 111 LEU A N 1
ATOM 888 C CA . LEU A 1 131 ? 6.514 28.009 36.556 1.00 22.90 111 LEU A CA 1
ATOM 889 C C . LEU A 1 131 ? 6.940 29.259 37.310 1.00 24.40 111 LEU A C 1
ATOM 890 O O . LEU A 1 131 ? 7.636 29.171 38.331 1.00 23.66 111 LEU A O 1
ATOM 895 N N . ILE A 1 132 ? 6.522 30.435 36.833 1.00 23.05 112 ILE A N 1
ATOM 896 C CA . ILE A 1 132 ? 6.854 31.657 37.553 1.00 25.49 112 ILE A CA 1
ATOM 897 C C . ILE A 1 132 ? 6.193 31.657 38.920 1.00 28.65 112 ILE A C 1
ATOM 898 O O . ILE A 1 132 ? 6.783 32.135 39.895 1.00 26.96 112 ILE A O 1
ATOM 903 N N . GLU A 1 133 ? 4.979 31.112 39.038 1.00 25.79 113 GLU A N 1
ATOM 904 C CA A GLU A 1 133 ? 4.352 31.022 40.353 0.60 29.33 113 GLU A CA 1
ATOM 905 C CA B GLU A 1 133 ? 4.360 31.032 40.357 0.40 29.37 113 GLU A CA 1
ATOM 906 C C . GLU A 1 133 ? 5.183 30.156 41.296 1.00 27.09 113 GLU A C 1
ATOM 907 O O . GLU A 1 133 ? 5.430 30.526 42.447 1.00 29.56 113 GLU A O 1
ATOM 918 N N . GLU A 1 134 ? 5.627 28.986 40.812 1.00 27.50 114 GLU A N 1
ATOM 919 C CA . GLU A 1 134 ? 6.484 28.127 41.637 1.00 25.33 114 GLU A CA 1
ATOM 920 C C . GLU A 1 134 ? 7.734 28.875 42.092 1.00 26.28 114 GLU A C 1
ATOM 921 O O . GLU A 1 134 ? 8.118 28.821 43.270 1.00 24.49 114 GLU A O 1
ATOM 927 N N . ILE A 1 135 ? 8.377 29.590 41.160 1.00 19.93 115 ILE A N 1
ATOM 928 C CA . ILE A 1 135 ? 9.631 30.275 41.462 1.00 20.65 115 ILE A CA 1
ATOM 929 C C . ILE A 1 135 ? 9.411 31.407 42.457 1.00 27.84 115 ILE A C 1
ATOM 930 O O . ILE A 1 135 ? 10.213 31.604 43.379 1.00 25.89 115 ILE A O 1
ATOM 935 N N . GLU A 1 136 ? 8.333 32.173 42.292 1.00 24.34 116 GLU A N 1
ATOM 936 C CA . GLU A 1 136 ? 8.058 33.255 43.231 1.00 24.82 116 GLU A CA 1
ATOM 937 C C . GLU A 1 136 ? 7.707 32.715 44.613 1.00 23.71 116 GLU A C 1
ATOM 938 O O . GLU A 1 136 ? 8.095 33.304 45.632 1.00 27.44 116 GLU A O 1
ATOM 944 N N . ALA A 1 137 ? 6.987 31.592 44.677 1.00 24.02 117 ALA A N 1
ATOM 945 C CA . ALA A 1 137 ? 6.703 30.992 45.976 1.00 26.07 117 ALA A CA 1
ATOM 946 C C . ALA A 1 137 ? 7.990 30.546 46.663 1.00 27.92 117 ALA A C 1
ATOM 947 O O . ALA A 1 137 ? 8.150 30.719 47.881 1.00 25.39 117 ALA A O 1
ATOM 949 N N . LEU A 1 138 ? 8.930 29.990 45.893 1.00 25.47 118 LEU A N 1
ATOM 950 C CA . LEU A 1 138 ? 10.226 29.612 46.454 1.00 23.02 118 LEU A CA 1
ATOM 951 C C . LEU A 1 138 ? 11.006 30.832 46.928 1.00 26.65 118 LEU A C 1
ATOM 952 O O . LEU A 1 138 ? 11.616 30.815 48.003 1.00 26.42 118 LEU A O 1
ATOM 957 N N . LYS A 1 139 ? 11.041 31.887 46.112 1.00 26.11 119 LYS A N 1
ATOM 958 C CA . LYS A 1 139 ? 11.712 33.115 46.527 1.00 27.22 119 LYS A CA 1
ATOM 959 C C . LYS A 1 139 ? 11.153 33.614 47.851 1.00 26.50 119 LYS A C 1
ATOM 960 O O . LYS A 1 139 ? 11.910 33.970 48.763 1.00 29.74 119 LYS A O 1
ATOM 966 N N . LYS A 1 140 ? 9.825 33.622 47.979 1.00 26.52 120 LYS A N 1
ATOM 967 C CA . LYS A 1 140 ? 9.198 34.105 49.203 1.00 31.12 120 LYS A CA 1
ATOM 968 C C . LYS A 1 140 ? 9.567 33.231 50.394 1.00 30.45 120 LYS A C 1
ATOM 969 O O . LYS A 1 140 ? 9.897 33.744 51.471 1.00 27.33 120 LYS A O 1
ATOM 975 N N . LEU A 1 141 ? 9.534 31.908 50.214 1.00 26.77 121 LEU A N 1
ATOM 976 C CA . LEU A 1 141 ? 9.877 30.998 51.302 1.00 28.09 121 LEU A CA 1
ATOM 977 C C . LEU A 1 141 ? 11.331 31.160 51.729 1.00 32.50 121 LEU A C 1
ATOM 978 O O . LEU A 1 141 ? 11.641 31.166 52.926 1.00 30.75 121 LEU A O 1
ATOM 983 N N . ILE A 1 142 ? 12.239 31.282 50.761 1.00 26.21 122 ILE A N 1
ATOM 984 C CA . ILE A 1 142 ? 13.652 31.438 51.076 1.00 28.32 122 ILE A CA 1
ATOM 985 C C . ILE A 1 142 ? 13.899 32.765 51.780 1.00 30.88 122 ILE A C 1
ATOM 986 O O . ILE A 1 142 ? 14.739 32.854 52.682 1.00 30.04 122 ILE A O 1
ATOM 991 N N . ARG A 1 143 ? 13.164 33.811 51.392 1.00 31.48 123 ARG A N 1
ATOM 992 C CA . ARG A 1 143 ? 13.290 35.093 52.077 1.00 29.44 123 ARG A CA 1
ATOM 993 C C . ARG A 1 143 ? 12.945 34.962 53.559 1.00 36.89 123 ARG A C 1
ATOM 994 O O . ARG A 1 143 ? 13.598 35.575 54.412 1.00 38.98 123 ARG A O 1
ATOM 1002 N N . GLN A 1 144 ? 11.939 34.151 53.883 1.00 31.64 124 GLN A N 1
ATOM 1003 C CA . GLN A 1 144 ? 11.489 33.930 55.254 1.00 35.73 124 GLN A CA 1
ATOM 1004 C C . GLN A 1 144 ? 12.244 32.816 55.969 1.00 39.43 124 GLN A C 1
ATOM 1005 O O . GLN A 1 144 ? 11.999 32.591 57.158 1.00 31.60 124 GLN A O 1
ATOM 1011 N N . SER A 1 145 ? 13.140 32.116 55.281 1.00 32.71 125 SER A N 1
ATOM 1012 C CA . SER A 1 145 ? 13.693 30.880 55.817 1.00 30.87 125 SER A CA 1
ATOM 1013 C C . SER A 1 145 ? 14.706 31.174 56.923 1.00 28.64 125 SER A C 1
ATOM 1014 O O . SER A 1 145 ? 15.546 32.068 56.780 1.00 29.98 125 SER A O 1
ATOM 1017 N N . PRO A 1 146 ? 14.665 30.428 58.030 1.00 30.36 126 PRO A N 1
ATOM 1018 C CA . PRO A 1 146 ? 15.674 30.612 59.081 1.00 31.99 126 PRO A CA 1
ATOM 1019 C C . PRO A 1 146 ? 17.024 29.997 58.750 1.00 33.24 126 PRO A C 1
ATOM 1020 O O . PRO A 1 146 ? 17.981 30.196 59.514 1.00 30.97 126 PRO A O 1
ATOM 1024 N N . VAL A 1 147 ? 17.136 29.264 57.645 1.00 29.41 127 VAL A N 1
ATOM 1025 C CA . VAL A 1 147 ? 18.365 28.559 57.287 1.00 30.78 127 VAL A CA 1
ATOM 1026 C C . VAL A 1 147 ? 18.691 28.838 55.824 1.00 30.48 127 VAL A C 1
ATOM 1027 O O . VAL A 1 147 ? 17.784 29.141 55.037 1.00 26.29 127 VAL A O 1
ATOM 1031 N N . PRO A 1 148 ? 19.950 28.752 55.411 1.00 29.92 128 PRO A N 1
ATOM 1032 C CA . PRO A 1 148 ? 20.294 29.067 54.023 1.00 26.87 128 PRO A CA 1
ATOM 1033 C C . PRO A 1 148 ? 19.918 27.942 53.066 1.00 26.21 128 PRO A C 1
ATOM 1034 O O . PRO A 1 148 ? 19.719 26.786 53.452 1.00 26.04 128 PRO A O 1
ATOM 1038 N N . TRP A 1 149 ? 19.844 28.310 51.783 1.00 21.75 129 TRP A N 1
ATOM 1039 C CA . TRP A 1 149 ? 19.490 27.399 50.705 1.00 22.71 129 TRP A CA 1
ATOM 1040 C C . TRP A 1 149 ? 20.555 27.449 49.622 1.00 21.35 129 TRP A C 1
ATOM 1041 O O . TRP A 1 149 ? 21.132 28.504 49.352 1.00 22.13 129 TRP A O 1
ATOM 1052 N N . VAL A 1 150 ? 20.792 26.305 48.989 1.00 24.87 130 VAL A N 1
ATOM 1053 C CA . VAL A 1 150 ? 21.491 26.255 47.707 1.00 19.76 130 VAL A CA 1
ATOM 1054 C C . VAL A 1 150 ? 20.579 25.527 46.729 1.00 20.81 130 VAL A C 1
ATOM 1055 O O . VAL A 1 150 ? 19.984 24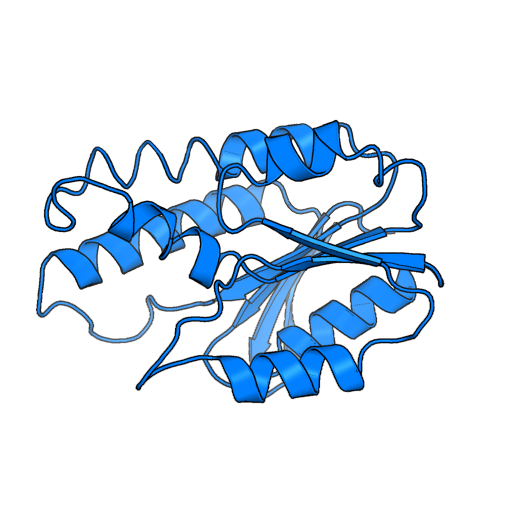.498 47.070 1.00 21.91 130 VAL A O 1
ATOM 1059 N N . LEU A 1 151 ? 20.427 26.089 45.535 1.00 19.36 131 LEU A N 1
ATOM 1060 C CA . LEU A 1 151 ? 19.535 25.544 44.523 1.00 20.09 131 LEU A CA 1
ATOM 1061 C C . LEU A 1 151 ? 20.363 25.136 43.311 1.00 21.22 131 LEU A C 1
ATOM 1062 O O . LEU A 1 151 ? 21.282 25.858 42.915 1.00 22.91 131 LEU A O 1
ATOM 1067 N N . VAL A 1 152 ? 20.049 23.981 42.725 1.00 21.32 132 VAL A N 1
ATOM 1068 C CA . VAL A 1 152 ? 20.746 23.486 41.540 1.00 17.36 132 VAL A CA 1
ATOM 1069 C C . VAL A 1 152 ? 19.831 23.672 40.339 1.00 21.29 132 VAL A C 1
ATOM 1070 O O . VAL A 1 152 ? 18.645 23.334 40.402 1.00 19.52 132 VAL A O 1
ATOM 1074 N N . SER A 1 153 ? 20.383 24.191 39.246 1.00 23.04 133 SER A N 1
ATOM 1075 C CA . SER A 1 153 ? 19.617 24.315 38.016 1.00 19.69 133 SER A CA 1
ATOM 1076 C C . SER A 1 153 ? 20.555 24.093 36.838 1.00 23.40 133 SER A C 1
ATOM 1077 O O . SER A 1 153 ? 21.768 23.954 37.004 1.00 22.55 133 SER A O 1
ATOM 1080 N N . SER A 1 154 ? 19.976 24.030 35.645 1.00 23.28 134 SER A N 1
ATOM 1081 C CA . SER A 1 154 ? 20.717 23.708 34.435 1.00 21.31 134 SER A CA 1
ATOM 1082 C C . SER A 1 154 ? 20.759 24.917 33.512 1.00 22.38 134 SER A C 1
ATOM 1083 O O . SER A 1 154 ? 19.826 25.720 33.485 1.00 24.29 134 SER A O 1
ATOM 1086 N N . GLU A 1 155 ? 21.855 25.044 32.766 1.00 19.97 135 GLU A N 1
ATOM 1087 C CA . GLU A 1 155 ? 21.888 25.906 31.592 1.00 22.56 135 GLU A CA 1
ATOM 1088 C C . GLU A 1 155 ? 21.554 25.049 30.379 1.00 21.75 135 GLU A C 1
ATOM 1089 O O . GLU A 1 155 ? 22.212 24.035 30.135 1.00 20.61 135 GLU A O 1
ATOM 1095 N N . THR A 1 156 ? 20.511 25.430 29.647 1.00 17.12 136 THR A N 1
ATOM 1096 C CA . THR A 1 156 ? 20.102 24.691 28.463 1.00 19.88 136 THR A CA 1
ATOM 1097 C C . THR A 1 156 ? 19.982 25.568 27.229 1.00 20.67 136 THR A C 1
ATOM 1098 O O . THR A 1 156 ? 19.570 25.067 26.175 1.00 21.14 136 THR A O 1
ATOM 1102 N N . GLY A 1 157 ? 20.324 26.852 27.323 1.00 20.48 137 GLY A N 1
ATOM 1103 C CA . GLY A 1 157 ? 20.041 27.816 26.279 1.00 19.79 137 GLY A CA 1
ATOM 1104 C C . GLY A 1 157 ? 21.185 28.134 25.347 1.00 22.41 137 GLY A C 1
ATOM 1105 O O . GLY A 1 157 ? 21.049 29.037 24.511 1.00 20.45 137 GLY A O 1
ATOM 1106 N N . MET A 1 158 ? 22.303 27.417 25.444 1.00 18.90 138 MET A N 1
ATOM 1107 C CA . MET A 1 158 ? 23.500 27.747 24.682 1.00 20.27 138 MET A CA 1
ATOM 1108 C C . MET A 1 158 ? 23.772 26.746 23.565 1.00 22.53 138 MET A C 1
ATOM 1109 O O . MET A 1 158 ? 24.906 26.648 23.085 1.00 23.98 138 MET A O 1
ATOM 1114 N N . GLY A 1 159 ? 22.753 26.001 23.139 1.00 20.17 139 GLY A N 1
ATOM 1115 C CA . GLY A 1 159 ? 22.849 25.217 21.925 1.00 20.89 139 GLY A CA 1
ATOM 1116 C C . GLY A 1 159 ? 21.875 25.705 20.872 1.00 25.84 139 GLY A C 1
ATOM 1117 O O . GLY A 1 159 ? 21.582 26.901 20.795 1.00 24.52 139 GLY A O 1
ATOM 1118 N N . ILE A 1 160 ? 21.363 24.788 20.057 1.00 26.29 140 ILE A N 1
ATOM 1119 C CA . ILE A 1 160 ? 20.322 25.081 19.079 1.00 29.36 140 ILE A CA 1
ATOM 1120 C C . ILE A 1 160 ? 19.208 24.071 19.318 1.00 34.90 140 ILE A C 1
ATOM 1121 O O . ILE A 1 160 ? 19.306 22.915 18.889 1.00 38.34 140 ILE A O 1
ATOM 1126 N N . SER A 1 161 ? 18.148 24.491 20.005 1.00 31.52 141 SER A N 1
ATOM 1127 C CA A SER A 1 161 ? 16.964 23.657 20.239 0.60 37.57 141 SER A CA 1
ATOM 1128 C CA B SER A 1 161 ? 16.966 23.651 20.221 0.40 37.57 141 SER A CA 1
ATOM 1129 C C . SER A 1 161 ? 15.749 24.446 19.757 1.00 36.61 141 SER A C 1
ATOM 1130 O O . SER A 1 161 ? 15.024 25.045 20.555 1.00 36.85 141 SER A O 1
ATOM 1135 N N . GLN A 1 162 ? 15.536 24.449 18.445 1.00 38.14 142 GLN A N 1
ATOM 1136 C CA . GLN A 1 162 ? 14.441 25.182 17.825 1.00 39.06 142 GLN A CA 1
ATOM 1137 C C . GLN A 1 162 ? 13.493 24.254 17.073 1.00 46.10 142 GLN A C 1
ATOM 1138 O O . GLN A 1 162 ? 12.692 24.719 16.258 1.00 45.25 142 GLN A O 1
ATOM 1144 N N . SER A 1 163 ? 13.555 22.948 17.347 1.00 37.51 143 SER A N 1
ATOM 1145 C CA . SER A 1 163 ? 12.856 21.973 16.515 1.00 45.91 143 SER A CA 1
ATOM 1146 C C . SER A 1 163 ? 11.357 21.939 16.803 1.00 45.33 143 SER A C 1
ATOM 1147 O O . SER A 1 163 ? 10.546 22.088 15.885 1.00 37.25 143 SER A O 1
ATOM 1150 N N . ASP A 1 164 ? 10.960 21.727 18.057 1.00 39.44 144 ASP A N 1
ATOM 1151 C CA . ASP A 1 164 ? 9.541 21.656 18.375 1.00 40.72 144 ASP A CA 1
ATOM 1152 C C . ASP A 1 164 ? 9.176 22.690 19.431 1.00 37.35 144 ASP A C 1
ATOM 1153 O O . ASP A 1 164 ? 10.025 23.182 20.183 1.00 32.74 144 ASP A O 1
ATOM 1158 N N . ALA A 1 165 ? 7.887 23.027 19.460 1.00 31.98 145 ALA A N 1
ATOM 1159 C CA . ALA A 1 165 ? 7.431 24.114 20.312 1.00 28.05 145 ALA A CA 1
ATOM 1160 C C . ALA A 1 165 ? 7.624 23.794 21.787 1.00 27.96 145 ALA A C 1
ATOM 1161 O O . ALA A 1 165 ? 7.943 24.691 22.572 1.00 29.94 145 ALA A O 1
ATOM 1163 N N . GLU A 1 166 ? 7.427 22.535 22.180 1.00 27.59 146 GLU A N 1
ATOM 1164 C CA . GLU A 1 166 ? 7.548 22.169 23.587 1.00 28.19 146 GLU A CA 1
ATOM 1165 C C . GLU A 1 166 ? 8.973 22.376 24.087 1.00 28.91 146 GLU A C 1
ATOM 1166 O O . GLU A 1 166 ? 9.178 22.889 25.193 1.00 26.96 146 GLU A O 1
ATOM 1172 N N . THR A 1 167 ? 9.972 22.028 23.268 1.00 28.80 147 THR A N 1
ATOM 1173 C CA . THR A 1 167 ? 11.363 22.224 23.675 1.00 29.29 147 THR A CA 1
ATOM 1174 C C . THR A 1 167 ? 11.726 23.706 23.729 1.00 24.58 147 THR A C 1
ATOM 1175 O O . THR A 1 167 ? 12.424 24.147 24.653 1.00 24.15 147 THR A O 1
ATOM 1179 N N . ARG A 1 168 ? 11.284 24.491 22.739 1.00 23.32 148 ARG A N 1
ATOM 1180 C CA . ARG A 1 168 ? 11.536 25.932 22.776 1.00 24.23 148 ARG A CA 1
ATOM 1181 C C . ARG A 1 168 ? 10.904 26.568 24.007 1.00 26.52 148 ARG A C 1
ATOM 1182 O O . ARG A 1 168 ? 11.519 27.419 24.671 1.00 24.38 148 ARG A O 1
ATOM 1190 N N . HIS A 1 169 ? 9.671 26.168 24.321 1.00 24.19 149 HIS A N 1
ATOM 1191 C CA . HIS A 1 169 ? 8.979 26.716 25.477 1.00 25.03 149 HIS A CA 1
ATOM 1192 C C . HIS A 1 169 ? 9.707 26.356 26.759 1.00 23.19 149 HIS A C 1
ATOM 1193 O O . HIS A 1 169 ? 9.890 27.203 27.639 1.00 23.29 149 HIS A O 1
ATOM 1200 N N . TYR A 1 170 ? 10.114 25.092 26.887 1.00 21.91 150 TYR A N 1
ATOM 1201 C CA . TYR A 1 170 ? 10.881 24.675 28.056 1.00 21.67 150 TYR A CA 1
ATOM 1202 C C . TYR A 1 170 ? 12.138 25.516 28.214 1.00 26.13 150 TYR A C 1
ATOM 1203 O O . TYR A 1 170 ? 12.462 25.973 29.316 1.00 25.41 150 TYR A O 1
ATOM 1212 N N . CYS A 1 171 ? 12.879 25.708 27.122 1.00 21.54 151 CYS A N 1
ATOM 1213 C CA . CYS A 1 171 ? 14.121 26.466 27.209 1.00 23.24 151 CYS A CA 1
ATOM 1214 C C . CYS A 1 171 ? 13.860 27.902 27.656 1.00 23.69 151 CYS A C 1
ATOM 1215 O O . CYS A 1 171 ? 14.569 28.432 28.526 1.00 22.06 151 CYS A O 1
ATOM 1218 N N . ASP A 1 172 ? 12.823 28.533 27.098 1.00 22.43 152 ASP A N 1
ATOM 1219 C CA . ASP A 1 172 ? 12.468 29.890 27.510 1.00 24.07 152 ASP A CA 1
ATOM 1220 C C . ASP A 1 172 ? 12.102 29.938 28.987 1.00 25.33 152 ASP A C 1
ATOM 1221 O O . ASP A 1 172 ? 12.589 30.795 29.736 1.00 25.16 152 ASP A O 1
ATOM 1226 N N . GLY A 1 173 ? 11.220 29.033 29.415 1.00 25.46 153 GLY A N 1
ATOM 1227 C CA . GLY A 1 173 ? 10.729 29.070 30.781 1.00 25.05 153 GLY A CA 1
ATOM 1228 C C . GLY A 1 173 ? 11.820 28.804 31.799 1.00 26.47 153 GLY A C 1
ATOM 1229 O O . GLY A 1 173 ? 11.908 29.488 32.819 1.00 26.15 153 GLY A O 1
ATOM 1230 N N . LEU A 1 174 ? 12.664 27.807 31.533 1.00 22.59 154 LEU A N 1
ATOM 1231 C CA . LEU A 1 174 ? 13.786 27.541 32.429 1.00 24.45 154 LEU A CA 1
ATOM 1232 C C . LEU A 1 174 ? 14.753 28.716 32.463 1.00 22.51 154 LEU A C 1
ATOM 1233 O O . LEU A 1 174 ? 15.290 29.054 33.526 1.00 19.66 154 LEU A O 1
ATOM 1238 N N . GLY A 1 175 ? 14.996 29.360 31.318 1.00 23.01 155 GLY A N 1
ATOM 1239 C CA . GLY A 1 175 ? 15.839 30.541 31.333 1.00 22.46 155 GLY A CA 1
ATOM 1240 C C . GLY A 1 175 ? 15.266 31.641 32.206 1.00 23.52 155 GLY A C 1
ATOM 1241 O O . GLY A 1 175 ? 15.991 32.289 32.967 1.00 23.06 155 GLY A O 1
ATOM 1242 N N . ILE A 1 176 ? 13.951 31.842 32.130 1.00 19.74 156 ILE A N 1
ATOM 1243 C CA . ILE A 1 176 ? 13.319 32.873 32.950 1.00 26.23 156 ILE A CA 1
ATOM 1244 C C . ILE A 1 176 ? 13.401 32.509 34.429 1.00 20.46 156 ILE A C 1
ATOM 1245 O O . ILE A 1 176 ? 13.696 33.363 35.278 1.00 25.64 156 ILE A O 1
ATOM 1250 N N . ALA A 1 177 ? 13.141 31.242 34.759 1.00 23.46 157 ALA A N 1
ATOM 1251 C CA . ALA A 1 177 ? 13.254 30.788 36.143 1.00 19.16 157 ALA A CA 1
ATOM 1252 C C . ALA A 1 177 ? 14.651 31.041 36.684 1.00 22.94 157 ALA A C 1
ATOM 1253 O O . ALA A 1 177 ? 14.822 31.511 37.817 1.00 23.95 157 ALA A O 1
ATOM 1255 N N . ASN A 1 178 ? 15.668 30.708 35.888 1.00 20.65 158 ASN A N 1
ATOM 1256 C CA . ASN A 1 178 ? 17.039 30.922 36.327 1.00 20.15 158 ASN A CA 1
ATOM 1257 C C . ASN A 1 178 ? 17.340 32.401 36.501 1.00 22.99 158 ASN A C 1
ATOM 1258 O O . ASN A 1 178 ? 18.061 32.782 37.428 1.00 21.44 158 ASN A O 1
ATOM 1263 N N . GLN A 1 179 ? 16.799 33.256 35.629 1.00 22.38 159 GLN A N 1
ATOM 1264 C CA . GLN A 1 179 ? 16.995 34.693 35.812 1.00 24.56 159 GLN A CA 1
ATOM 1265 C C . GLN A 1 179 ? 16.402 35.163 37.137 1.00 22.71 159 GLN A C 1
ATOM 1266 O O . GLN A 1 179 ? 17.048 35.902 37.892 1.00 28.24 159 GLN A O 1
ATOM 1272 N N . LEU A 1 180 ? 15.174 34.737 37.439 1.00 23.43 160 LEU A N 1
ATOM 1273 C CA . LEU A 1 180 ? 14.531 35.147 38.691 1.00 25.06 160 LEU A CA 1
ATOM 1274 C C . LEU A 1 180 ? 15.339 34.692 39.905 1.00 28.42 160 LEU A C 1
ATOM 1275 O O . LEU A 1 180 ? 15.619 35.480 40.827 1.00 24.24 160 LEU A O 1
ATOM 1280 N N . LEU A 1 181 ? 15.736 33.416 39.910 1.00 23.99 161 LEU A N 1
ATOM 1281 C CA . LEU A 1 181 ? 16.506 32.884 41.030 1.00 22.23 161 LEU A CA 1
ATOM 1282 C C . LEU A 1 181 ? 17.853 33.582 41.163 1.00 25.45 161 LEU A C 1
ATOM 1283 O O . LEU A 1 181 ? 18.256 33.955 42.269 1.00 24.36 161 LEU A O 1
ATOM 1288 N N . ALA A 1 182 ? 18.567 33.766 40.048 1.00 24.59 162 ALA A N 1
ATOM 1289 C CA . ALA A 1 182 ? 19.876 34.405 40.095 1.00 18.87 162 ALA A CA 1
ATOM 1290 C C . ALA A 1 182 ? 19.767 35.835 40.599 1.00 26.29 162 ALA A C 1
ATOM 1291 O O . ALA A 1 182 ? 20.655 36.316 41.313 1.00 27.66 162 ALA A O 1
ATOM 1293 N N . LYS A 1 183 ? 18.685 36.530 40.236 1.00 27.13 163 LYS A N 1
ATOM 1294 C CA . LYS A 1 183 ? 18.488 37.889 40.727 1.00 30.12 163 LYS A CA 1
ATOM 1295 C C . LYS A 1 183 ? 18.282 37.898 42.237 1.00 31.61 163 LYS A C 1
ATOM 1296 O O . LYS A 1 183 ? 18.846 38.748 42.939 1.00 29.41 163 LYS A O 1
ATOM 1302 N N . SER A 1 184 ? 17.502 36.944 42.760 1.00 29.78 164 SER A N 1
ATOM 1303 C CA . SER A 1 184 ? 17.291 36.891 44.208 1.00 29.13 164 SER A CA 1
ATOM 1304 C C . SER A 1 184 ? 18.492 36.342 44.971 1.00 30.65 164 SER A C 1
ATOM 1305 O O . SER A 1 184 ? 18.685 36.695 46.140 1.00 27.20 164 SER A O 1
ATOM 1308 N N . ALA A 1 185 ? 19.289 35.475 44.351 1.00 25.54 165 ALA A N 1
ATOM 1309 C CA . ALA A 1 185 ? 20.342 34.772 45.071 1.00 23.82 165 ALA A CA 1
ATOM 1310 C C . ALA A 1 185 ? 21.425 35.729 45.549 1.00 27.06 165 ALA A C 1
ATOM 1311 O O . ALA A 1 185 ? 21.727 36.739 44.910 1.00 31.70 165 ALA A O 1
ATOM 1313 N N . ASP A 1 186 ? 22.017 35.398 46.694 1.00 29.37 166 ASP A N 1
ATOM 1314 C CA . ASP A 1 186 ? 23.169 36.156 47.160 1.00 25.81 166 ASP A CA 1
ATOM 1315 C C . ASP A 1 186 ? 24.432 35.760 46.419 1.00 32.07 166 ASP A C 1
ATOM 1316 O O . ASP A 1 186 ? 25.293 36.613 46.174 1.00 30.89 166 ASP A O 1
ATOM 1321 N N . GLU A 1 187 ? 24.566 34.483 46.065 1.00 27.22 167 GLU A N 1
ATOM 1322 C CA . GLU A 1 187 ? 25.719 34.036 45.297 1.00 25.31 167 GLU A CA 1
ATOM 1323 C C . GLU A 1 187 ? 25.255 33.160 44.144 1.00 22.18 167 GLU A C 1
ATOM 1324 O O . GLU A 1 1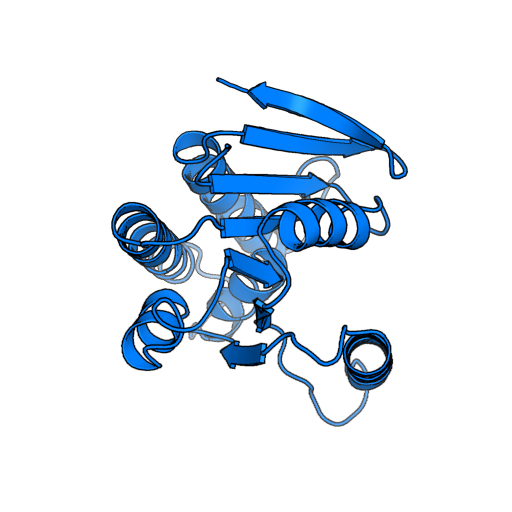87 ? 24.294 32.404 44.282 1.00 23.67 167 GLU A O 1
ATOM 1330 N N . VAL A 1 188 ? 25.927 33.282 43.004 1.00 24.54 168 VAL A N 1
ATOM 1331 C CA . VAL A 1 188 ? 25.590 32.504 41.814 1.00 25.34 168 VAL A CA 1
ATOM 1332 C C . VAL A 1 188 ? 26.877 31.948 41.227 1.00 25.57 168 VAL A C 1
ATOM 1333 O O . VAL A 1 188 ? 27.845 32.687 41.023 1.00 29.82 168 VAL A O 1
ATOM 1337 N N . TYR A 1 189 ? 26.887 30.645 40.958 1.00 20.95 169 TYR A N 1
ATOM 1338 C CA . TYR A 1 189 ? 28.046 29.972 40.400 1.00 20.96 169 TYR A CA 1
ATOM 1339 C C . TYR A 1 189 ? 27.645 29.268 39.117 1.00 29.04 169 TYR A C 1
ATOM 1340 O O . TYR A 1 189 ? 26.552 28.700 39.023 1.00 24.42 169 TYR A O 1
ATOM 1349 N N . PHE A 1 190 ? 28.532 29.332 38.132 1.00 22.72 170 PHE A N 1
ATOM 1350 C CA . PHE A 1 190 ? 28.331 28.720 36.826 1.00 21.59 170 PHE A CA 1
ATOM 1351 C C . PHE A 1 190 ? 29.436 27.693 36.654 1.00 23.06 170 PHE A C 1
ATOM 1352 O O . PHE A 1 190 ? 30.617 28.045 36.668 1.00 23.28 170 PHE A O 1
ATOM 1360 N N . MET A 1 191 ? 29.057 26.427 36.554 1.00 24.00 171 MET A N 1
ATOM 1361 C CA . MET A 1 191 ? 30.014 25.334 36.576 1.00 23.20 171 MET A CA 1
ATOM 1362 C C . MET A 1 191 ? 30.526 25.090 35.165 1.00 27.08 171 ME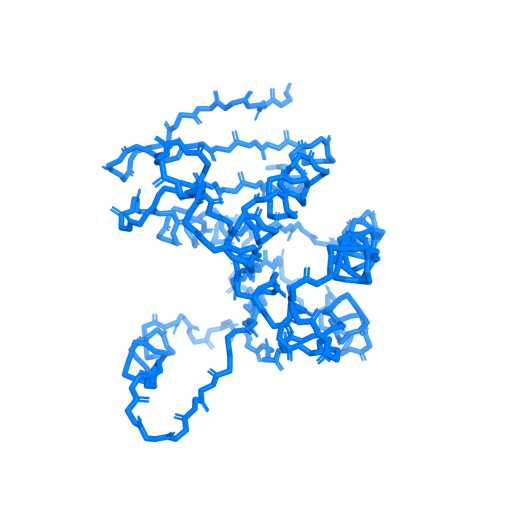T A C 1
ATOM 1363 O O . MET A 1 191 ? 29.740 25.052 34.215 1.00 26.78 171 MET A O 1
ATOM 1368 N N . VAL A 1 192 ? 31.843 24.950 35.035 1.00 24.64 172 VAL A N 1
ATOM 1369 C CA . VAL A 1 192 ? 32.493 24.563 33.788 1.00 26.13 172 VAL A CA 1
ATOM 1370 C C . VAL A 1 192 ? 33.379 23.371 34.118 1.00 23.24 172 VAL A C 1
ATOM 1371 O O . VAL A 1 192 ? 34.369 23.519 34.843 1.00 23.28 172 VAL A O 1
ATOM 1375 N N . ALA A 1 193 ? 33.012 22.190 33.619 1.00 21.45 173 ALA A N 1
ATOM 1376 C CA . ALA A 1 193 ? 33.827 20.981 33.783 1.00 26.09 173 ALA A CA 1
ATOM 1377 C C . ALA A 1 193 ? 34.171 20.726 35.251 1.00 26.80 173 ALA A C 1
ATOM 1378 O O . ALA A 1 193 ? 35.300 20.374 35.595 1.00 26.93 173 ALA A O 1
ATOM 1380 N N . GLY A 1 194 ? 33.186 20.903 36.130 1.00 23.59 174 GLY A N 1
ATOM 1381 C CA . GLY A 1 194 ? 33.390 20.674 37.547 1.00 24.21 174 GLY A CA 1
ATOM 1382 C C . GLY A 1 194 ? 33.980 21.832 38.324 1.00 26.51 174 GLY A C 1
ATOM 1383 O O . GLY A 1 194 ? 34.095 21.734 39.553 1.00 28.47 174 GLY A O 1
ATOM 1384 N N . LEU A 1 195 ? 34.355 22.916 37.667 1.00 24.89 175 LEU A N 1
ATOM 1385 C CA . LEU A 1 195 ? 34.936 24.030 38.398 1.00 29.39 175 LEU A CA 1
ATOM 1386 C C . LEU A 1 195 ? 33.976 25.211 38.424 1.00 30.21 175 LEU A C 1
ATOM 1387 O O . LEU A 1 195 ? 33.326 25.495 37.418 1.00 24.09 175 LEU A O 1
ATOM 1392 N N . PRO A 1 196 ? 33.856 25.920 39.541 1.00 28.30 176 PRO A N 1
ATOM 1393 C CA . PRO A 1 196 ? 32.919 27.047 39.584 1.00 31.41 176 PRO A CA 1
ATOM 1394 C C . PRO A 1 196 ? 33.527 28.333 39.039 1.00 32.06 176 PRO A C 1
ATOM 1395 O O . PRO A 1 196 ? 34.683 28.670 39.306 1.00 32.87 176 PRO A O 1
ATOM 1399 N N . LEU A 1 197 ? 32.727 29.052 38.259 1.00 25.89 177 LEU A N 1
ATOM 1400 C CA . LEU A 1 197 ? 32.964 30.448 37.934 1.00 27.15 177 LEU A CA 1
ATOM 1401 C C . LEU A 1 197 ? 32.004 31.284 38.761 1.00 35.49 177 LEU A C 1
ATOM 1402 O O . LEU A 1 197 ? 30.797 31.032 38.749 1.00 24.83 177 LEU A O 1
ATOM 1407 N N . THR A 1 198 ? 32.533 32.266 39.481 1.00 28.01 178 THR A N 1
ATOM 1408 C CA . THR A 1 198 ? 31.688 33.155 40.267 1.00 29.92 178 THR A CA 1
ATOM 1409 C C . THR A 1 198 ? 31.002 34.166 39.351 1.00 33.87 178 THR A C 1
ATOM 1410 O O . THR A 1 198 ? 31.670 34.952 38.668 1.00 34.45 178 THR A O 1
ATOM 1414 N N . VAL A 1 199 ? 29.670 34.142 39.325 1.00 30.73 179 VAL A N 1
ATOM 1415 C CA . VAL A 1 199 ? 28.888 35.052 38.499 1.00 25.63 179 VAL A CA 1
ATOM 1416 C C . VAL A 1 199 ? 28.390 36.200 39.362 1.00 27.14 179 VAL A C 1
ATOM 1417 O O . VAL A 1 199 ? 28.166 37.312 38.873 1.00 30.16 179 VAL A O 1
ATOM 1421 N N . LYS A 1 200 ? 28.217 35.935 40.655 1.00 25.88 180 LYS A N 1
ATOM 1422 C CA . LYS A 1 200 ? 27.643 36.914 41.566 1.00 25.22 180 LYS A CA 1
ATOM 1423 C C . LYS A 1 200 ? 28.061 36.551 42.979 1.00 27.67 180 LYS A C 1
ATOM 1424 O O . LYS A 1 200 ? 27.918 35.397 43.384 1.00 25.50 180 LYS A O 1
ATOM 1430 N N . LYS A 1 201 ? 28.579 37.526 43.720 1.00 31.58 181 LYS A N 1
ATOM 1431 C CA . LYS A 1 201 ? 28.958 37.284 45.109 1.00 32.73 181 LYS A CA 1
ATOM 1432 C C . LYS A 1 201 ? 28.983 38.619 45.829 1.00 46.50 181 LYS A C 1
ATOM 1433 O O . LYS A 1 201 ? 29.683 39.540 45.395 1.00 46.78 181 LYS A O 1
ATOM 1439 N N . GL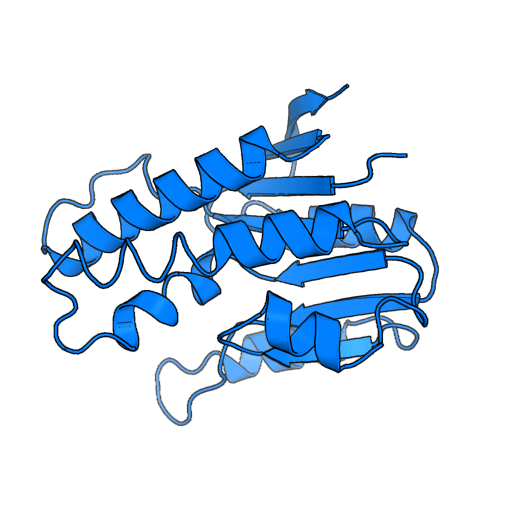Y A 1 202 ? 28.218 38.729 46.911 1.00 50.86 182 GLY A N 1
ATOM 1440 C CA . GLY A 1 202 ? 28.136 39.964 47.669 1.00 66.29 182 GLY A CA 1
ATOM 1441 C C . GLY A 1 202 ? 29.441 40.373 48.327 1.00 79.22 182 GLY A C 1
ATOM 1442 O O . GLY A 1 202 ? 29.812 41.547 48.321 1.00 84.15 182 GLY A O 1
#

Nearest PDB structures (foldseek):
  1c9k-assembly1_A  TM=9.233E-01  e=9.415E-16  Salmonella enterica subsp. enterica serovar Typhimurium
  1cbu-assembly1_C  TM=8.152E-01  e=4.675E-15  Salmonella enterica subsp. enterica serovar Typhimurium
  7tm8-assembly1_A  TM=8.905E-01  e=1.569E-13  Klebsiella pneumoniae subsp. pneumoniae HS11286
  7tm8-assembly1_B  TM=8.849E-01  e=1.387E-13  Klebsiella pneumoniae subsp. pneumoniae HS11286
  1c9k-assembly1_C  TM=8.819E-01  e=5.725E-13  Salmonella enterica subsp. enterica serovar Typhimurium